Protein AF-0000000087414832 (afdb_homodimer)

pLDDT: mean 88.96, std 10.8, range [33.16, 97.56]

Structure (mmCIF, N/CA/C/O backbone):
data_AF-0000000087414832-model_v1
#
loop_
_entity.id
_entity.type
_entity.pdbx_description
1 polymer 'CBS domain-containing protein'
#
loop_
_atom_site.group_PDB
_atom_site.id
_atom_site.type_symbol
_atom_site.label_atom_id
_atom_site.label_alt_id
_atom_site.label_comp_id
_atom_site.label_asym_id
_atom_site.label_entity_id
_atom_site.label_seq_id
_atom_site.pdbx_PDB_ins_code
_atom_site.Cartn_x
_atom_site.Cartn_y
_atom_site.Cartn_z
_atom_site.occupancy
_atom_site.B_iso_or_equiv
_atom_site.auth_seq_id
_atom_site.auth_comp_id
_atom_site.auth_asym_id
_atom_site.auth_atom_id
_atom_site.pdbx_PDB_model_num
ATOM 1 N N . MET A 1 1 ? 5.621 37.219 2.92 1 33.16 1 MET A N 1
ATOM 2 C CA . MET A 1 1 ? 5.594 35.969 2.16 1 33.16 1 MET A CA 1
ATOM 3 C C . MET A 1 1 ? 5.766 34.75 3.082 1 33.16 1 MET A C 1
ATOM 5 O O . MET A 1 1 ? 6.879 34.469 3.508 1 33.16 1 MET A O 1
ATOM 9 N N . GLY A 1 2 ? 5.172 34.688 4.176 1 39.59 2 GLY A N 1
ATOM 10 C CA . GLY A 1 2 ? 5.363 33.906 5.395 1 39.59 2 GLY A CA 1
ATOM 11 C C . GLY A 1 2 ? 5.621 32.438 5.137 1 39.59 2 GLY A C 1
ATOM 12 O O . GLY A 1 2 ? 4.922 31.812 4.336 1 39.59 2 GLY A O 1
ATOM 13 N N . ASP A 1 3 ? 6.848 31.844 4.957 1 44.94 3 ASP A N 1
ATOM 14 C CA . ASP A 1 3 ? 7.406 30.5 4.84 1 44.94 3 ASP A CA 1
ATOM 15 C C . ASP A 1 3 ? 6.516 29.484 5.539 1 44.94 3 ASP A C 1
ATOM 17 O O . ASP A 1 3 ? 6.633 29.266 6.75 1 44.94 3 ASP A O 1
ATOM 21 N N . ALA A 1 4 ? 5.324 29.562 5.52 1 51.5 4 ALA A N 1
ATOM 22 C CA . ALA A 1 4 ? 4.246 28.734 6.055 1 51.5 4 ALA A CA 1
ATOM 23 C C . ALA A 1 4 ? 4.617 27.266 6.008 1 51.5 4 ALA A C 1
ATOM 25 O O . ALA A 1 4 ? 5.148 26.781 5 1 51.5 4 ALA A O 1
ATOM 26 N N . LEU A 1 5 ? 5.148 26.656 7.203 1 68.81 5 LEU A N 1
ATOM 27 C CA . LEU A 1 5 ? 5.902 25.469 7.578 1 68.81 5 LEU A CA 1
ATOM 28 C C . LEU A 1 5 ? 5.34 24.219 6.891 1 68.81 5 LEU A C 1
ATOM 30 O O . LEU A 1 5 ? 4.395 23.609 7.391 1 68.81 5 LEU A O 1
ATOM 34 N N . VAL A 1 6 ? 5.539 24.266 5.582 1 85.31 6 VAL A N 1
ATOM 35 C CA . VAL A 1 6 ? 5.16 23.094 4.801 1 85.31 6 VAL A CA 1
ATOM 36 C C . VAL A 1 6 ? 5.848 21.844 5.363 1 85.31 6 VAL A C 1
ATOM 38 O O . VAL A 1 6 ? 7.066 21.844 5.562 1 85.31 6 VAL A O 1
ATOM 41 N N . MET A 1 7 ? 5 20.984 5.723 1 92.69 7 MET A N 1
ATOM 42 C CA . MET A 1 7 ? 5.559 19.719 6.191 1 92.69 7 MET A CA 1
ATOM 43 C C . MET A 1 7 ? 6.359 19.031 5.086 1 92.69 7 MET A C 1
ATOM 45 O O . MET A 1 7 ? 5.891 18.922 3.953 1 92.69 7 MET A O 1
ATOM 49 N N . ARG A 1 8 ? 7.547 18.703 5.473 1 96.38 8 ARG A N 1
ATOM 50 C CA . ARG A 1 8 ? 8.445 18.109 4.48 1 96.38 8 ARG A CA 1
ATOM 51 C C . ARG A 1 8 ? 8.703 16.641 4.781 1 96.38 8 ARG A C 1
ATOM 53 O O . ARG A 1 8 ? 8.406 16.156 5.875 1 96.38 8 ARG A O 1
ATOM 60 N N . VAL A 1 9 ? 9.234 15.891 3.756 1 97.5 9 VAL A N 1
ATOM 61 C CA . VAL A 1 9 ? 9.516 14.461 3.848 1 97.5 9 VAL A CA 1
ATOM 62 C C . VAL A 1 9 ? 10.414 14.188 5.047 1 97.5 9 VAL A C 1
ATOM 64 O O . VAL A 1 9 ? 10.164 13.273 5.828 1 97.5 9 VAL A O 1
ATOM 67 N N . LYS A 1 10 ? 11.391 15.008 5.281 1 96.19 10 LYS A N 1
ATOM 68 C CA . LYS A 1 10 ? 12.352 14.82 6.363 1 96.19 10 LYS A CA 1
ATOM 69 C C . LYS A 1 10 ? 11.656 14.883 7.723 1 96.19 10 LYS A C 1
ATOM 71 O O . LYS A 1 10 ? 12.18 14.359 8.711 1 96.19 10 LYS A O 1
ATOM 76 N N . ASP A 1 11 ? 10.516 15.508 7.781 1 95.19 11 ASP A N 1
ATOM 77 C CA . ASP A 1 11 ? 9.781 15.656 9.039 1 95.19 11 ASP A CA 1
ATOM 78 C C . ASP A 1 11 ? 9.125 14.336 9.445 1 95.19 11 ASP A C 1
ATOM 80 O O . ASP A 1 11 ? 8.812 14.133 10.625 1 95.19 11 ASP A O 1
ATOM 84 N N . LEU A 1 12 ? 8.883 13.422 8.492 1 95.62 12 LEU A N 1
ATOM 85 C CA . LEU A 1 12 ? 8.102 12.219 8.773 1 95.62 12 LEU A CA 1
ATOM 86 C C . LEU A 1 12 ? 8.906 10.961 8.469 1 95.62 12 LEU A C 1
ATOM 88 O O . LEU A 1 12 ? 8.586 9.883 8.977 1 95.62 12 LEU A O 1
ATOM 92 N N . MET A 1 13 ? 9.883 11.094 7.691 1 95.12 13 MET A N 1
ATOM 93 C CA . MET A 1 13 ? 10.609 9.922 7.215 1 95.12 13 MET A CA 1
ATOM 94 C C . MET A 1 13 ? 11.32 9.219 8.367 1 95.12 13 MET A C 1
ATOM 96 O O . MET A 1 13 ? 11.547 9.82 9.422 1 95.12 13 MET A O 1
ATOM 100 N N . THR A 1 14 ? 11.633 7.98 8.117 1 92.44 14 THR A N 1
ATOM 101 C CA . THR A 1 14 ? 12.492 7.227 9.023 1 92.44 14 THR A CA 1
ATOM 102 C C . THR A 1 14 ? 13.945 7.273 8.555 1 92.44 14 THR A C 1
ATOM 104 O O . THR A 1 14 ? 14.258 6.855 7.438 1 92.44 14 THR A O 1
ATOM 107 N N . PRO A 1 15 ? 14.82 7.793 9.328 1 90.5 15 PRO A N 1
ATOM 108 C CA . PRO A 1 15 ? 16.219 7.922 8.922 1 90.5 15 PRO A CA 1
ATOM 109 C C . PRO A 1 15 ? 16.984 6.602 9 1 90.5 15 PRO A C 1
ATOM 111 O O . PRO A 1 15 ? 17.938 6.387 8.242 1 90.5 15 PRO A O 1
ATOM 114 N N . ASP A 1 16 ? 16.75 5.688 9.82 1 85.25 16 ASP A N 1
ATOM 115 C CA . ASP A 1 16 ? 17.469 4.438 10.008 1 85.25 16 ASP A CA 1
ATOM 116 C C . ASP A 1 16 ? 16.891 3.324 9.148 1 85.25 16 ASP A C 1
ATOM 118 O O . ASP A 1 16 ? 16.266 2.387 9.664 1 85.25 16 ASP A O 1
ATOM 122 N N . VAL A 1 17 ? 17.328 3.467 7.852 1 88.94 17 VAL A N 1
ATOM 123 C CA . VAL A 1 17 ? 16.781 2.504 6.898 1 88.94 17 VAL A CA 1
ATOM 124 C C . VAL A 1 17 ? 17.562 1.194 6.98 1 88.94 17 VAL A C 1
ATOM 126 O O . VAL A 1 17 ? 18.797 1.201 7.059 1 88.94 17 VAL A O 1
ATOM 129 N N . ILE A 1 18 ? 16.938 0.153 7.043 1 91.62 18 ILE A N 1
ATOM 130 C CA . ILE A 1 18 ? 17.578 -1.157 6.969 1 91.62 18 ILE A CA 1
ATOM 131 C C . ILE A 1 18 ? 17.891 -1.501 5.516 1 91.62 18 ILE A C 1
ATOM 133 O O . ILE A 1 18 ? 16.984 -1.525 4.672 1 91.62 18 ILE A O 1
ATOM 137 N N . THR A 1 19 ? 19.109 -1.726 5.297 1 94.94 19 THR A N 1
ATOM 138 C CA . THR A 1 19 ? 19.531 -1.947 3.92 1 94.94 19 THR A CA 1
ATOM 139 C C . THR A 1 19 ? 20.281 -3.271 3.793 1 94.94 19 THR A C 1
ATOM 141 O O . THR A 1 19 ? 20.688 -3.859 4.797 1 94.94 19 THR A O 1
ATOM 144 N N . ILE A 1 20 ? 20.359 -3.709 2.613 1 96.31 20 ILE A N 1
ATOM 145 C CA . ILE A 1 20 ? 21.156 -4.875 2.266 1 96.31 20 ILE A CA 1
ATOM 146 C C . ILE A 1 20 ? 21.969 -4.582 1.007 1 96.31 20 ILE A C 1
ATOM 148 O O . ILE A 1 20 ? 21.844 -3.514 0.406 1 96.31 20 ILE A O 1
ATOM 152 N N . THR A 1 21 ? 22.844 -5.492 0.647 1 96.69 21 THR A N 1
ATOM 153 C CA . THR A 1 21 ? 23.656 -5.344 -0.562 1 96.69 21 THR A CA 1
ATOM 154 C C . THR A 1 21 ? 23.078 -6.191 -1.696 1 96.69 21 THR A C 1
ATOM 156 O O . THR A 1 21 ? 22.297 -7.113 -1.456 1 96.69 21 THR A O 1
ATOM 159 N N . PRO A 1 22 ? 23.469 -5.852 -2.926 1 95.75 22 PRO A N 1
ATOM 160 C CA . PRO A 1 22 ? 23 -6.645 -4.062 1 95.75 22 PRO A CA 1
ATOM 161 C C . PRO A 1 22 ? 23.359 -8.125 -3.941 1 95.75 22 PRO A C 1
ATOM 163 O O . PRO A 1 22 ? 22.641 -8.984 -4.445 1 95.75 22 PRO A O 1
ATOM 166 N N . ALA A 1 23 ? 24.375 -8.422 -3.199 1 96.75 23 ALA A N 1
ATOM 167 C CA . ALA A 1 23 ? 24.891 -9.789 -3.104 1 96.75 23 ALA A CA 1
ATOM 168 C C . ALA A 1 23 ? 24.188 -10.562 -1.996 1 96.75 23 ALA A C 1
ATOM 170 O O . ALA A 1 23 ? 24.328 -11.781 -1.893 1 96.75 23 ALA A O 1
ATOM 171 N N . THR A 1 24 ? 23.375 -9.867 -1.209 1 96.69 24 THR A N 1
ATOM 172 C CA . THR A 1 24 ? 22.672 -10.531 -0.119 1 96.69 24 THR A CA 1
ATOM 173 C C . THR A 1 24 ? 21.766 -11.633 -0.655 1 96.69 24 THR A C 1
ATOM 175 O O . THR A 1 24 ? 20.969 -11.398 -1.578 1 96.69 24 THR A O 1
ATOM 178 N N . PRO A 1 25 ? 21.922 -12.844 -0.122 1 96.88 25 PRO A N 1
ATOM 179 C CA . PRO A 1 25 ? 21.031 -13.914 -0.566 1 96.88 25 PRO A CA 1
ATOM 180 C C . PRO A 1 25 ? 19.578 -13.68 -0.166 1 96.88 25 PRO A C 1
ATOM 182 O O . PRO A 1 25 ? 19.312 -13.086 0.881 1 96.88 25 PRO A O 1
ATOM 185 N N . ILE A 1 26 ? 18.641 -14.258 -0.925 1 94.62 26 ILE A N 1
ATOM 186 C CA . ILE A 1 26 ? 17.203 -14.117 -0.706 1 94.62 26 ILE A CA 1
ATOM 187 C C . ILE A 1 26 ? 16.844 -14.609 0.694 1 94.62 26 ILE A C 1
ATOM 189 O O . ILE A 1 26 ? 16.078 -13.961 1.407 1 94.62 26 ILE A O 1
ATOM 193 N N . GLN A 1 27 ? 17.5 -15.695 1.105 1 94.69 27 GLN A N 1
ATOM 194 C CA . GLN A 1 27 ? 17.203 -16.266 2.412 1 94.69 27 GLN A CA 1
ATOM 195 C C . GLN A 1 27 ? 17.578 -15.305 3.537 1 94.69 27 GLN A C 1
ATOM 197 O O . GLN A 1 27 ? 16.859 -15.219 4.543 1 94.69 27 GLN A O 1
ATOM 202 N N . GLU A 1 28 ? 18.594 -14.641 3.355 1 96.56 28 GLU A N 1
ATOM 203 C CA . GLU A 1 28 ? 19.031 -13.672 4.355 1 96.56 28 GLU A CA 1
ATOM 204 C C . GLU A 1 28 ? 18.094 -12.469 4.391 1 96.56 28 GLU A C 1
ATOM 206 O O . GLU A 1 28 ? 17.766 -11.961 5.465 1 96.56 28 GLU A O 1
ATOM 211 N N . ALA A 1 29 ? 17.734 -12.008 3.232 1 95.94 29 ALA A N 1
ATOM 212 C CA . ALA A 1 29 ? 16.766 -10.922 3.152 1 95.94 29 ALA A CA 1
ATOM 213 C C . ALA A 1 29 ? 15.477 -11.281 3.885 1 95.94 29 ALA A C 1
ATOM 215 O O . ALA A 1 29 ? 14.938 -10.469 4.641 1 95.94 29 ALA A O 1
ATOM 216 N N . GLU A 1 30 ? 15.039 -12.5 3.676 1 93.69 30 GLU A N 1
ATOM 217 C CA . GLU A 1 30 ? 13.836 -12.977 4.344 1 93.69 30 GLU A CA 1
ATOM 218 C C . GLU A 1 30 ? 14 -12.969 5.863 1 93.69 30 GLU A C 1
ATOM 220 O O . GLU A 1 30 ? 13.094 -12.57 6.594 1 93.69 30 GLU A O 1
ATOM 225 N N . ARG A 1 31 ? 15.156 -13.43 6.266 1 95.56 31 ARG A N 1
ATOM 226 C CA . ARG A 1 31 ? 15.453 -13.477 7.691 1 95.56 31 ARG A CA 1
ATOM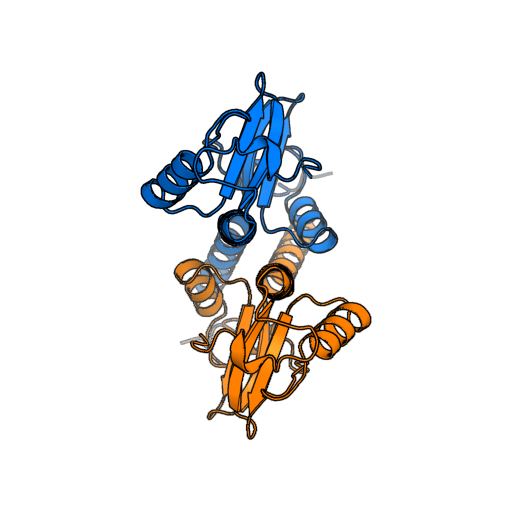 227 C C . ARG A 1 31 ? 15.438 -12.07 8.297 1 95.56 31 ARG A C 1
ATOM 229 O O . ARG A 1 31 ? 14.852 -11.859 9.359 1 95.56 31 ARG A O 1
ATOM 236 N N . ILE A 1 32 ? 16.016 -11.156 7.629 1 96 32 ILE A N 1
ATOM 237 C CA . ILE A 1 32 ? 16.078 -9.781 8.109 1 96 32 ILE A CA 1
ATOM 238 C C . ILE A 1 32 ? 14.656 -9.219 8.227 1 96 32 ILE A C 1
ATOM 240 O O . 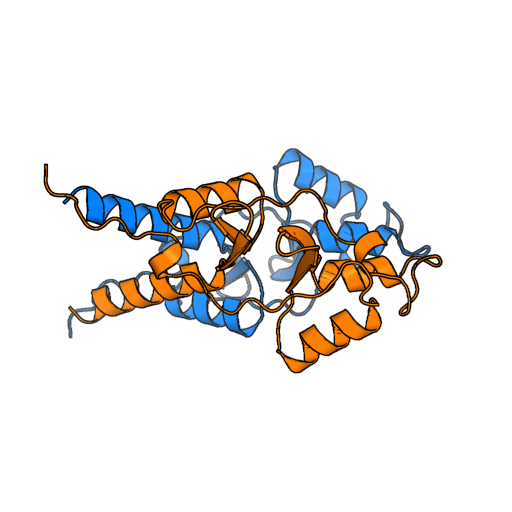ILE A 1 32 ? 14.312 -8.594 9.234 1 96 32 ILE A O 1
ATOM 244 N N . MET A 1 33 ? 13.828 -9.461 7.176 1 93.19 33 MET A N 1
ATOM 245 C CA . MET A 1 33 ? 12.453 -8.984 7.188 1 93.19 33 MET A CA 1
ATOM 246 C C . MET A 1 33 ? 11.688 -9.562 8.367 1 93.19 33 MET A C 1
ATOM 248 O O . MET A 1 33 ? 10.945 -8.852 9.047 1 93.19 33 MET A O 1
ATOM 252 N N . LYS A 1 34 ? 11.898 -10.805 8.586 1 92.5 34 LYS A N 1
ATOM 253 C CA . LYS A 1 34 ? 11.234 -11.477 9.695 1 92.5 34 LYS A CA 1
ATOM 254 C C . LYS A 1 34 ? 11.703 -10.914 11.039 1 92.5 34 LYS A C 1
ATOM 256 O O . LYS A 1 34 ? 10.883 -10.555 11.891 1 92.5 34 LYS A O 1
ATOM 261 N N . ASP A 1 35 ? 12.984 -10.797 11.219 1 94.69 35 ASP A N 1
ATOM 262 C CA . ASP A 1 35 ? 13.594 -10.359 12.477 1 94.69 35 ASP A CA 1
ATOM 263 C C . ASP A 1 35 ? 13.195 -8.93 12.805 1 94.69 35 ASP A C 1
ATOM 265 O O . ASP A 1 35 ? 12.984 -8.594 13.977 1 94.69 35 ASP A O 1
ATOM 269 N N . ARG A 1 36 ? 13.047 -8.117 11.773 1 91.44 36 ARG A N 1
ATOM 270 C CA . ARG A 1 36 ? 12.781 -6.695 11.984 1 91.44 36 ARG A CA 1
ATOM 271 C C . ARG A 1 36 ? 11.289 -6.395 11.812 1 91.44 36 ARG A C 1
ATOM 273 O O . ARG A 1 36 ? 10.859 -5.25 11.992 1 91.44 36 ARG A O 1
ATOM 280 N N . ASN A 1 37 ? 10.594 -7.383 11.469 1 88.31 37 ASN A N 1
ATOM 281 C CA . ASN A 1 37 ? 9.156 -7.27 11.258 1 88.31 37 ASN A CA 1
ATOM 282 C C . ASN A 1 37 ? 8.828 -6.219 10.203 1 88.31 37 ASN A C 1
ATOM 284 O O . ASN A 1 37 ? 7.992 -5.344 10.43 1 88.31 37 ASN A O 1
ATOM 288 N N . ILE A 1 38 ? 9.578 -6.266 9.102 1 87.06 38 ILE A N 1
ATOM 289 C CA . ILE A 1 38 ? 9.32 -5.402 7.953 1 87.06 38 ILE A CA 1
ATOM 290 C C . ILE A 1 38 ? 9.156 -6.25 6.691 1 87.06 38 ILE A C 1
ATOM 292 O O . ILE A 1 38 ? 9.492 -7.438 6.691 1 87.06 38 ILE A O 1
ATOM 296 N N . ARG A 1 39 ? 8.602 -5.582 5.629 1 86.12 39 ARG A N 1
ATOM 297 C CA . ARG A 1 39 ? 8.312 -6.332 4.41 1 86.12 39 ARG A CA 1
ATOM 298 C C . ARG A 1 39 ? 9.047 -5.734 3.213 1 86.12 39 ARG A C 1
ATOM 300 O O . ARG A 1 39 ? 8.789 -6.113 2.068 1 86.12 39 ARG A O 1
ATOM 307 N N . ARG A 1 40 ? 9.938 -4.82 3.574 1 88.44 40 ARG A N 1
ATOM 308 C CA . ARG A 1 40 ? 10.688 -4.203 2.482 1 88.44 40 ARG A CA 1
ATOM 309 C C . ARG A 1 40 ? 12.125 -3.902 2.9 1 88.44 40 ARG A C 1
ATOM 311 O O . ARG A 1 40 ? 12.383 -3.561 4.055 1 88.44 40 ARG A O 1
ATOM 318 N N . LEU A 1 41 ? 13.062 -4.113 1.961 1 93.25 41 LEU A N 1
ATOM 319 C CA . LEU A 1 41 ? 14.469 -3.785 2.158 1 93.25 41 LEU A CA 1
ATOM 320 C C . LEU A 1 41 ? 15.008 -2.979 0.982 1 93.25 41 LEU A C 1
ATOM 322 O O . LEU A 1 41 ? 14.703 -3.275 -0.174 1 93.25 41 LEU A O 1
ATOM 326 N N . ILE A 1 42 ? 15.758 -1.993 1.297 1 94.44 42 ILE A N 1
ATOM 327 C CA . ILE A 1 42 ? 16.438 -1.227 0.257 1 94.44 42 ILE A CA 1
ATOM 328 C C . ILE A 1 42 ? 17.812 -1.83 -0.017 1 94.44 42 ILE A C 1
ATOM 330 O O . ILE A 1 42 ? 18.531 -2.186 0.916 1 94.44 42 ILE A O 1
ATOM 334 N N . VAL A 1 43 ? 18.047 -1.993 -1.275 1 95.38 43 VAL A N 1
ATOM 335 C CA . VAL A 1 43 ? 19.359 -2.504 -1.676 1 95.38 43 VAL A CA 1
ATOM 336 C C . VAL A 1 43 ? 20.297 -1.341 -1.963 1 95.38 43 VAL A C 1
ATOM 338 O O . VAL A 1 43 ? 19.984 -0.466 -2.773 1 95.38 43 VAL A O 1
ATOM 341 N N . VAL A 1 44 ? 21.438 -1.338 -1.268 1 94.69 44 VAL A N 1
ATOM 342 C CA . VAL A 1 44 ? 22.391 -0.231 -1.373 1 94.69 44 VAL A CA 1
ATOM 343 C C . VAL A 1 44 ? 23.75 -0.755 -1.814 1 94.69 44 VAL A C 1
ATOM 345 O O . VAL A 1 44 ? 24.188 -1.814 -1.362 1 94.69 44 VAL A O 1
ATOM 348 N N . GLU A 1 45 ? 24.266 -0.081 -2.807 1 93.06 45 GLU A N 1
ATOM 349 C CA . GLU A 1 45 ? 25.625 -0.332 -3.275 1 93.06 45 GLU A CA 1
ATOM 350 C C . GLU A 1 45 ? 26.453 0.953 -3.297 1 93.06 45 GLU A C 1
ATOM 352 O O . GLU A 1 45 ? 26.078 1.924 -3.959 1 93.06 45 GLU A O 1
ATOM 357 N N . GLN A 1 46 ? 27.562 0.937 -2.584 1 88.88 46 GLN A N 1
ATOM 358 C CA . GLN A 1 46 ? 28.422 2.113 -2.514 1 88.88 46 GLN A CA 1
ATOM 359 C C . GLN A 1 46 ? 27.641 3.352 -2.102 1 88.88 46 GLN A C 1
ATOM 361 O O . GLN A 1 46 ? 27.719 4.391 -2.758 1 88.88 46 GLN A O 1
ATOM 366 N N . ASN A 1 47 ? 26.719 3.211 -1.121 1 82.69 47 ASN A N 1
ATOM 367 C CA . ASN A 1 47 ? 25.938 4.266 -0.485 1 82.69 47 ASN A CA 1
ATOM 368 C C . ASN A 1 47 ? 24.844 4.789 -1.412 1 82.69 47 ASN A C 1
ATOM 370 O O . ASN A 1 47 ? 24.281 5.852 -1.164 1 82.69 47 ASN A O 1
ATOM 374 N N . LYS A 1 48 ? 24.703 4.07 -2.473 1 89.94 48 LYS A N 1
ATOM 375 C CA . LYS A 1 48 ? 23.641 4.438 -3.404 1 89.94 48 LYS A CA 1
ATOM 376 C C . LYS A 1 48 ? 22.516 3.404 -3.396 1 89.94 48 LYS A C 1
ATOM 378 O O . LYS A 1 48 ? 22.781 2.199 -3.422 1 89.94 48 LYS A O 1
ATOM 383 N N . ALA A 1 49 ? 21.328 3.928 -3.279 1 91.19 49 ALA A N 1
ATOM 384 C CA . ALA A 1 49 ? 20.188 3.031 -3.41 1 91.19 49 ALA A CA 1
ATOM 385 C C . ALA A 1 49 ? 20.047 2.51 -4.84 1 91.19 49 ALA A C 1
ATOM 387 O O . ALA A 1 49 ? 19.875 3.291 -5.777 1 91.19 49 ALA A O 1
ATOM 388 N N . VAL A 1 50 ? 20.141 1.193 -4.969 1 91.75 50 VAL A N 1
ATOM 389 C CA . VAL A 1 50 ? 20.188 0.661 -6.328 1 91.75 50 VAL A CA 1
ATOM 390 C C . VAL A 1 50 ? 18.953 -0.21 -6.578 1 91.75 50 VAL A C 1
ATOM 392 O O . VAL A 1 50 ? 18.703 -0.627 -7.711 1 91.75 50 VAL A O 1
ATOM 395 N N . GLY A 1 51 ? 18.188 -0.533 -5.516 1 92.19 51 GLY A N 1
ATOM 396 C CA . GLY A 1 51 ? 17.016 -1.364 -5.695 1 92.19 51 GLY A CA 1
ATOM 397 C C . GLY A 1 51 ? 16.172 -1.508 -4.438 1 92.19 51 GLY A C 1
ATOM 398 O O . GLY A 1 51 ? 16.5 -0.926 -3.4 1 92.19 51 GLY A O 1
ATOM 399 N N . ILE A 1 52 ? 15.086 -2.156 -4.613 1 91.06 52 ILE A N 1
ATOM 400 C CA . ILE A 1 52 ? 14.188 -2.453 -3.498 1 91.06 52 ILE A CA 1
ATOM 401 C C . ILE A 1 52 ? 13.625 -3.863 -3.65 1 91.06 52 ILE A C 1
ATOM 403 O O . ILE A 1 52 ? 13.383 -4.324 -4.77 1 91.06 52 ILE A O 1
ATOM 407 N N . ILE A 1 53 ? 13.516 -4.566 -2.49 1 89.88 53 ILE A N 1
ATOM 408 C CA . ILE A 1 53 ? 12.898 -5.891 -2.504 1 89.88 53 ILE A CA 1
ATOM 409 C C . ILE A 1 53 ? 11.742 -5.926 -1.508 1 89.88 53 ILE A C 1
ATOM 411 O O . ILE A 1 53 ? 11.852 -5.391 -0.402 1 89.88 53 ILE A O 1
ATOM 415 N N . VAL A 1 54 ? 10.586 -6.504 -1.972 1 87.38 54 VAL A N 1
ATOM 416 C CA . VAL A 1 54 ? 9.398 -6.645 -1.131 1 87.38 54 VAL A CA 1
ATOM 417 C C . VAL A 1 54 ? 9.133 -8.125 -0.864 1 87.38 54 VAL A C 1
ATOM 419 O O . VAL A 1 54 ? 9.383 -8.977 -1.725 1 87.38 54 VAL A O 1
ATOM 422 N N . HIS A 1 55 ? 8.688 -8.352 0.35 1 84.44 55 HIS A N 1
ATOM 423 C CA . HIS A 1 55 ? 8.492 -9.719 0.814 1 84.44 55 HIS A CA 1
ATOM 424 C C . HIS A 1 55 ? 7.594 -10.5 -0.14 1 84.44 55 HIS A C 1
ATOM 426 O O . HIS A 1 55 ? 7.938 -11.617 -0.545 1 84.44 55 HIS A O 1
ATOM 432 N N . ARG A 1 56 ? 6.508 -9.898 -0.519 1 74.44 56 ARG A N 1
ATOM 433 C CA . ARG A 1 56 ? 5.57 -10.609 -1.381 1 74.44 56 ARG A CA 1
ATOM 434 C C . ARG A 1 56 ? 6.211 -10.953 -2.721 1 74.44 56 ARG A C 1
ATOM 436 O O . ARG A 1 56 ? 6.035 -12.062 -3.23 1 74.44 56 ARG A O 1
ATOM 443 N N . GLU A 1 57 ? 6.98 -10.016 -3.227 1 75.19 57 GLU A N 1
ATOM 444 C CA . GLU A 1 57 ? 7.652 -10.258 -4.5 1 75.19 57 GLU A CA 1
ATOM 445 C C . GLU A 1 57 ? 8.719 -11.336 -4.367 1 75.19 57 GLU A C 1
ATOM 447 O O . GLU A 1 57 ? 8.898 -12.156 -5.273 1 75.19 57 GLU A O 1
ATOM 452 N N . MET A 1 58 ? 9.367 -11.312 -3.326 1 81.69 58 MET A N 1
ATOM 453 C CA . MET A 1 58 ? 10.398 -12.312 -3.059 1 81.69 58 MET A CA 1
ATOM 454 C C . MET A 1 58 ? 9.789 -13.711 -2.975 1 81.69 58 MET A C 1
ATOM 456 O O . MET A 1 58 ? 10.312 -14.656 -3.561 1 81.69 58 MET A O 1
ATOM 460 N N . MET A 1 59 ? 8.703 -13.82 -2.291 1 79.12 59 MET A N 1
ATOM 461 C CA . MET A 1 59 ? 8.047 -15.109 -2.113 1 79.12 59 MET A CA 1
ATOM 462 C C . MET A 1 59 ? 7.547 -15.656 -3.449 1 79.12 59 MET A C 1
ATOM 464 O O . MET A 1 59 ? 7.637 -16.859 -3.707 1 79.12 59 MET A O 1
ATOM 468 N N . ILE A 1 60 ? 7.133 -14.812 -4.238 1 72.62 60 ILE A N 1
ATOM 469 C CA . ILE A 1 60 ? 6.645 -15.211 -5.555 1 72.62 60 ILE A CA 1
ATOM 470 C C . ILE A 1 60 ? 7.812 -15.672 -6.422 1 72.62 60 ILE A C 1
ATOM 472 O O . ILE A 1 60 ? 7.703 -16.656 -7.145 1 72.62 60 ILE A O 1
ATOM 476 N N . SER A 1 61 ? 8.852 -14.914 -6.395 1 75.75 61 SER A N 1
ATOM 477 C CA . SER A 1 61 ? 10.031 -15.242 -7.191 1 75.75 61 SER A CA 1
ATOM 478 C C . SER A 1 61 ? 10.562 -16.625 -6.848 1 75.75 61 SER A C 1
ATOM 480 O O . SER A 1 61 ? 11.117 -17.312 -7.703 1 75.75 61 SER A O 1
ATOM 482 N N . LEU A 1 62 ? 10.336 -17.062 -5.602 1 78.5 62 LEU A N 1
ATOM 483 C CA . LEU A 1 62 ? 10.852 -18.344 -5.141 1 78.5 62 LEU A CA 1
ATOM 484 C C . LEU A 1 62 ? 10.055 -19.5 -5.75 1 78.5 62 LEU A C 1
ATOM 486 O O . LEU A 1 62 ? 10.477 -20.656 -5.676 1 78.5 62 LEU A O 1
ATOM 490 N N . HIS A 1 63 ? 8.961 -19.141 -6.328 1 73.38 63 HIS A N 1
ATOM 491 C CA . HIS A 1 63 ? 8.195 -20.172 -7.023 1 73.38 63 HIS A CA 1
ATOM 492 C C . HIS A 1 63 ? 8.844 -20.547 -8.352 1 73.38 63 HIS A C 1
ATOM 494 O O . HIS A 1 63 ? 8.523 -21.594 -8.93 1 73.38 63 HIS A O 1
ATOM 500 N N . SER A 1 64 ? 9.695 -19.688 -8.875 1 73.75 64 SER A N 1
ATOM 501 C CA . SER A 1 64 ? 10.453 -20 -10.086 1 73.75 64 SER A CA 1
ATOM 502 C C . SER A 1 64 ? 11.531 -21.031 -9.812 1 73.75 64 SER A C 1
ATOM 504 O O . SER A 1 64 ? 12.234 -20.969 -8.797 1 73.75 64 SER A O 1
ATOM 506 N N . PRO A 1 65 ? 11.688 -21.969 -10.648 1 77.62 65 PRO A N 1
ATOM 507 C CA . PRO A 1 65 ? 12.695 -23.016 -10.445 1 77.62 65 PRO A CA 1
ATOM 508 C C . PRO A 1 65 ? 14.125 -22.469 -10.492 1 77.62 65 PRO A C 1
ATOM 510 O O . PRO A 1 65 ? 15.047 -23.094 -9.977 1 77.62 65 PRO A O 1
ATOM 513 N N . THR A 1 66 ? 14.281 -21.359 -11.062 1 81.44 66 THR A N 1
ATOM 514 C CA . THR A 1 66 ? 15.625 -20.828 -11.258 1 81.44 66 THR A CA 1
ATOM 515 C C . THR A 1 66 ? 16.031 -19.922 -10.086 1 81.44 66 THR A C 1
ATOM 517 O O . THR A 1 66 ? 17.203 -19.562 -9.945 1 81.44 66 THR A O 1
ATOM 520 N N . ILE A 1 67 ? 15.117 -19.609 -9.336 1 81.69 67 ILE A N 1
ATOM 521 C CA . ILE A 1 67 ? 15.391 -18.734 -8.203 1 81.69 67 ILE A CA 1
ATOM 522 C C . ILE A 1 67 ? 15.406 -19.547 -6.91 1 81.69 67 ILE A C 1
ATOM 524 O O . ILE A 1 67 ? 14.406 -20.156 -6.535 1 81.69 67 ILE A O 1
ATOM 528 N N . LEU A 1 68 ? 16.656 -19.547 -6.348 1 87.81 68 LEU A N 1
ATOM 529 C CA . LEU A 1 68 ? 16.844 -20.297 -5.109 1 87.81 68 LEU A CA 1
ATOM 530 C C . LEU A 1 68 ? 17.016 -19.359 -3.924 1 87.81 68 LEU A C 1
ATOM 532 O O . LEU A 1 68 ? 17.188 -18.156 -4.105 1 87.81 68 LEU A O 1
ATOM 536 N N . LYS A 1 69 ? 17.016 -19.953 -2.746 1 90.38 69 LYS A N 1
ATOM 537 C CA . LYS A 1 69 ? 17.156 -19.188 -1.51 1 90.38 69 LYS A CA 1
ATOM 538 C C . LYS A 1 69 ? 18.531 -18.547 -1.424 1 90.38 69 LYS A C 1
ATOM 540 O O . LYS A 1 69 ? 18.703 -17.5 -0.789 1 90.38 69 LYS A O 1
ATOM 545 N N . GLU A 1 70 ? 19.422 -19.125 -2.121 1 93.62 70 GLU A N 1
ATOM 546 C CA . GLU A 1 70 ? 20.797 -18.641 -2.102 1 93.62 70 GLU A CA 1
ATOM 547 C C . GLU A 1 70 ? 21.031 -17.594 -3.184 1 93.62 70 GLU A C 1
ATOM 549 O O . GLU A 1 70 ? 22.062 -16.938 -3.205 1 93.62 70 GLU A O 1
ATOM 554 N N . THR A 1 71 ? 20.047 -17.375 -4.047 1 93.94 71 THR A N 1
ATOM 555 C CA . THR A 1 71 ? 20.172 -16.422 -5.141 1 93.94 71 THR A CA 1
ATOM 556 C C . THR A 1 71 ? 20.312 -14.992 -4.605 1 93.94 71 THR A C 1
ATOM 558 O O . THR A 1 71 ? 19.609 -14.602 -3.67 1 93.94 71 THR A O 1
ATOM 561 N N . PRO A 1 72 ? 21.281 -14.281 -5.164 1 96 72 PRO A N 1
ATOM 562 C CA . PRO A 1 72 ? 21.406 -12.875 -4.762 1 96 72 PRO A CA 1
ATOM 563 C C . PRO A 1 72 ? 20.156 -12.055 -5.078 1 96 72 PRO A C 1
ATOM 565 O O . PRO A 1 72 ? 19.516 -12.266 -6.109 1 96 72 PRO A O 1
ATOM 568 N N . VAL A 1 73 ? 19.844 -11.047 -4.219 1 94.75 73 VAL A N 1
ATOM 569 C CA . VAL A 1 73 ? 18.641 -10.242 -4.363 1 94.75 73 VAL A CA 1
ATOM 570 C C . VAL A 1 73 ? 18.734 -9.383 -5.621 1 94.75 73 VAL A C 1
ATOM 572 O O . VAL A 1 73 ? 17.719 -8.969 -6.18 1 94.75 73 VAL A O 1
ATOM 575 N N . GLU A 1 74 ? 19.922 -9.117 -6.09 1 93.69 74 GLU A N 1
ATOM 576 C CA . GLU A 1 74 ? 20.141 -8.305 -7.285 1 93.69 74 GLU A CA 1
ATOM 577 C C . GLU A 1 74 ? 19.375 -8.883 -8.477 1 93.69 74 GLU A C 1
ATOM 579 O O . GLU A 1 74 ? 18.984 -8.141 -9.383 1 93.69 74 GLU A O 1
ATOM 584 N N . TRP A 1 75 ? 19.094 -10.133 -8.438 1 90.31 75 TRP A N 1
ATOM 585 C CA . TRP A 1 75 ? 18.469 -10.805 -9.57 1 90.31 75 TRP A CA 1
ATOM 586 C C . TRP A 1 75 ? 16.953 -10.562 -9.578 1 90.31 75 TRP A C 1
ATOM 588 O O . TRP A 1 75 ? 16.297 -10.742 -10.602 1 90.31 75 TRP A O 1
ATOM 598 N N . ILE A 1 76 ? 16.484 -10.172 -8.406 1 88.25 76 ILE A N 1
ATOM 599 C CA . ILE A 1 76 ? 15.023 -10.133 -8.344 1 88.25 76 ILE A CA 1
ATOM 600 C C . ILE A 1 76 ? 14.57 -8.75 -7.887 1 88.25 76 ILE A C 1
ATOM 602 O O . ILE A 1 76 ? 13.383 -8.43 -7.957 1 88.25 76 ILE A O 1
ATOM 606 N N . MET A 1 77 ? 15.508 -7.984 -7.418 1 88.44 77 MET A N 1
ATOM 607 C CA . MET A 1 77 ? 15.125 -6.676 -6.887 1 88.44 77 MET A CA 1
ATOM 608 C C . MET A 1 77 ? 14.641 -5.758 -8.008 1 88.44 77 MET A C 1
ATOM 610 O O . MET A 1 77 ? 15.008 -5.941 -9.164 1 88.44 77 MET A O 1
ATOM 614 N N . THR A 1 78 ? 13.789 -4.828 -7.648 1 86.12 78 THR A N 1
ATOM 615 C CA . THR A 1 78 ? 13.414 -3.77 -8.578 1 86.12 78 THR A CA 1
ATOM 616 C C . THR A 1 78 ? 14.516 -2.719 -8.68 1 86.12 78 THR A C 1
ATOM 618 O O . THR A 1 78 ? 14.992 -2.219 -7.656 1 86.12 78 THR A O 1
ATOM 621 N N . LYS A 1 79 ? 14.93 -2.412 -9.891 1 85.19 79 LYS A N 1
ATOM 622 C CA . LYS A 1 79 ? 16.062 -1.51 -10.078 1 85.19 79 LYS A CA 1
ATOM 623 C C . LYS A 1 79 ? 15.594 -0.098 -10.414 1 85.19 79 LYS A C 1
ATOM 625 O O . LYS A 1 79 ? 16.344 0.867 -10.266 1 85.19 79 LYS A O 1
ATOM 630 N N . ASN A 1 80 ? 14.508 0.122 -10.859 1 79.94 80 ASN A N 1
ATOM 631 C CA . ASN A 1 80 ? 13.984 1.453 -11.141 1 79.94 80 ASN A CA 1
ATOM 632 C C . ASN A 1 80 ? 13.32 2.07 -9.914 1 79.94 80 ASN A C 1
ATOM 634 O O . ASN A 1 80 ? 12.094 2.141 -9.836 1 79.94 80 ASN A O 1
ATOM 638 N N . LEU A 1 81 ? 14.297 2.605 -9.07 1 87.38 81 LEU A N 1
ATOM 639 C CA . LEU A 1 81 ? 13.812 3.145 -7.805 1 87.38 81 LEU A CA 1
ATOM 640 C C . LEU A 1 81 ? 13.266 4.555 -7.988 1 87.38 81 LEU A C 1
ATOM 642 O O . LEU A 1 81 ? 13.891 5.387 -8.648 1 87.38 81 LEU A O 1
ATOM 646 N N . ILE A 1 82 ? 12.148 4.754 -7.566 1 92.94 82 ILE A N 1
ATOM 647 C CA . ILE A 1 82 ? 11.594 6.094 -7.43 1 92.94 82 ILE A CA 1
ATOM 648 C C . ILE A 1 82 ? 11.953 6.668 -6.062 1 92.94 82 ILE A C 1
ATOM 650 O O . ILE A 1 82 ? 11.734 6.023 -5.035 1 92.94 82 ILE A O 1
ATOM 654 N N . THR A 1 83 ? 12.68 7.734 -6.082 1 95 83 THR A N 1
ATOM 655 C CA . THR A 1 83 ? 13.141 8.336 -4.84 1 95 83 THR A CA 1
ATOM 656 C C . THR A 1 83 ? 12.562 9.742 -4.668 1 95 83 THR A C 1
ATOM 658 O O . THR A 1 83 ? 11.883 10.25 -5.562 1 95 83 THR A O 1
ATOM 661 N N . ILE A 1 84 ? 12.789 10.305 -3.51 1 96.88 84 ILE A N 1
ATOM 662 C CA . ILE A 1 84 ? 12.328 11.664 -3.232 1 96.88 84 ILE A CA 1
ATOM 663 C C . ILE A 1 84 ? 13.359 12.398 -2.379 1 96.88 84 ILE A C 1
ATOM 665 O O . ILE A 1 84 ? 14.125 11.766 -1.646 1 96.88 84 ILE A O 1
ATOM 669 N N . ALA A 1 85 ? 13.406 13.672 -2.49 1 97.56 85 ALA A N 1
ATOM 670 C CA . ALA A 1 85 ? 14.312 14.484 -1.696 1 97.56 85 ALA A CA 1
ATOM 671 C C . ALA A 1 85 ? 13.75 14.742 -0.302 1 97.56 85 ALA A C 1
ATOM 673 O O . ALA A 1 85 ? 12.539 14.852 -0.128 1 97.56 85 ALA A O 1
ATOM 674 N N . PRO A 1 86 ? 14.656 14.852 0.716 1 97 86 PRO A N 1
ATOM 675 C CA . PRO A 1 86 ? 14.18 15.094 2.08 1 97 86 PRO A CA 1
ATOM 6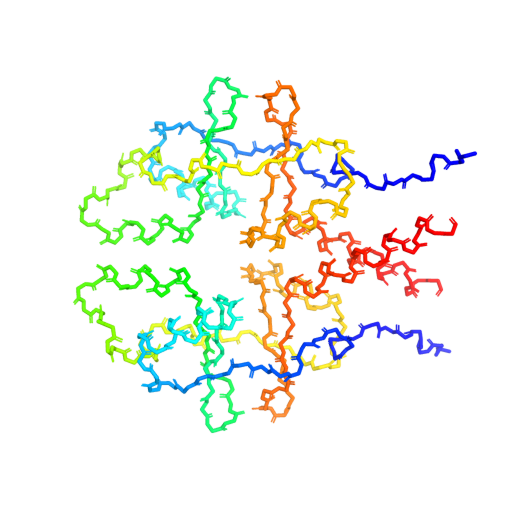76 C C . PRO A 1 86 ? 13.438 16.422 2.225 1 97 86 PRO A C 1
ATOM 678 O O . PRO A 1 86 ? 12.586 16.562 3.102 1 97 86 PRO A O 1
ATOM 681 N N . ASP A 1 8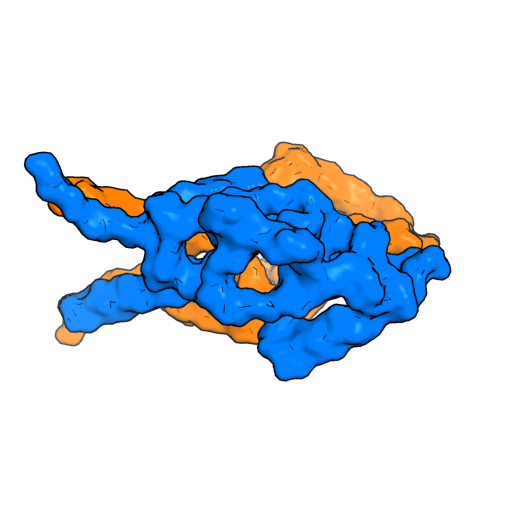7 ? 13.68 17.344 1.326 1 96.94 87 ASP A N 1
ATOM 682 C CA . ASP A 1 87 ? 13.078 18.656 1.452 1 96.94 87 ASP A CA 1
ATOM 683 C C . ASP A 1 87 ? 11.797 18.766 0.637 1 96.94 87 ASP A C 1
ATOM 685 O O . ASP A 1 87 ? 11.102 19.781 0.686 1 96.94 87 ASP A O 1
ATOM 689 N N . ALA A 1 88 ? 11.453 17.734 -0.08 1 97.06 88 ALA A N 1
ATOM 690 C CA . ALA A 1 88 ? 10.211 17.719 -0.848 1 97.06 88 ALA A CA 1
ATOM 691 C C . ALA A 1 88 ? 8.992 17.797 0.074 1 97.06 88 ALA A C 1
ATOM 693 O O . ALA A 1 88 ? 9.008 17.234 1.177 1 97.06 88 ALA A O 1
ATOM 694 N N . PRO A 1 89 ? 7.941 18.531 -0.356 1 96.62 89 PRO A N 1
ATOM 695 C CA . PRO A 1 89 ? 6.699 18.516 0.424 1 96.62 89 PRO A CA 1
ATOM 696 C C . PRO A 1 89 ? 6.074 17.141 0.524 1 96.62 89 PRO A C 1
ATOM 698 O O . PRO A 1 89 ? 6.164 16.344 -0.418 1 96.62 89 PRO A O 1
ATOM 701 N N . ILE A 1 90 ? 5.461 16.859 1.635 1 96.56 90 ILE A N 1
ATOM 702 C CA . ILE A 1 90 ? 4.789 15.586 1.868 1 96.56 90 ILE A CA 1
ATOM 703 C C . ILE A 1 90 ? 3.76 15.336 0.768 1 96.56 90 ILE A C 1
ATOM 705 O O . ILE A 1 90 ? 3.561 14.195 0.343 1 96.56 90 ILE A O 1
ATOM 709 N N . THR A 1 91 ? 3.123 16.422 0.276 1 96.19 91 THR A N 1
ATOM 710 C CA . THR A 1 91 ? 2.127 16.281 -0.783 1 96.19 91 THR A CA 1
ATOM 711 C C . THR A 1 91 ? 2.76 15.711 -2.049 1 96.19 91 THR A C 1
ATOM 713 O O . THR A 1 91 ? 2.115 14.961 -2.783 1 96.19 91 THR A O 1
ATOM 716 N N . GLU A 1 92 ? 3.971 16.031 -2.277 1 96.81 92 GLU A N 1
ATOM 717 C CA . GLU A 1 92 ? 4.684 15.453 -3.414 1 96.81 92 GLU A CA 1
ATOM 718 C C . GLU A 1 92 ? 4.926 13.953 -3.217 1 96.81 92 GLU A C 1
ATOM 720 O O . GLU A 1 92 ? 4.824 13.172 -4.164 1 96.81 92 GLU A O 1
ATOM 725 N N . ALA A 1 93 ? 5.297 13.609 -1.987 1 97.5 93 ALA A N 1
ATOM 726 C CA . ALA A 1 93 ? 5.469 12.195 -1.67 1 97.5 93 ALA A CA 1
ATOM 727 C C . ALA A 1 93 ? 4.18 11.414 -1.915 1 97.5 93 ALA A C 1
ATOM 729 O O . ALA A 1 93 ? 4.199 10.344 -2.533 1 97.5 93 ALA A O 1
ATOM 730 N N . ILE A 1 94 ? 3.092 11.984 -1.512 1 97.06 94 ILE A N 1
ATOM 731 C CA . ILE A 1 94 ? 1.785 11.359 -1.676 1 97.06 94 ILE A CA 1
ATOM 732 C C . ILE A 1 94 ? 1.474 11.195 -3.162 1 97.06 94 ILE A C 1
ATOM 734 O O . ILE A 1 94 ? 1.074 10.117 -3.604 1 97.06 94 ILE A O 1
ATOM 738 N N . GLN A 1 95 ? 1.733 12.242 -3.885 1 96.62 95 GLN A N 1
ATOM 739 C CA . GLN A 1 95 ? 1.472 12.211 -5.32 1 96.62 95 GLN A CA 1
ATOM 740 C C . GLN A 1 95 ? 2.34 11.164 -6.016 1 96.62 95 GLN A C 1
ATOM 742 O O . GLN A 1 95 ? 1.866 10.438 -6.895 1 96.62 95 GLN A O 1
ATOM 747 N N . THR A 1 96 ? 3.523 11.125 -5.664 1 96.31 96 THR A N 1
ATOM 748 C CA . THR A 1 96 ? 4.465 10.18 -6.258 1 96.31 96 THR A CA 1
ATOM 749 C C . THR A 1 96 ? 4.039 8.742 -5.973 1 96.31 96 THR A C 1
ATOM 751 O O . THR A 1 96 ? 4.023 7.902 -6.875 1 96.31 96 THR A O 1
ATOM 754 N N . MET A 1 97 ? 3.627 8.453 -4.727 1 94.06 97 MET A N 1
ATOM 755 C CA . MET A 1 97 ? 3.188 7.117 -4.34 1 94.06 97 MET A CA 1
ATOM 756 C C . MET A 1 97 ? 1.927 6.715 -5.094 1 94.06 97 MET A C 1
ATOM 758 O O . MET A 1 97 ? 1.809 5.578 -5.555 1 94.06 97 MET A O 1
ATOM 762 N N . ARG A 1 98 ? 1.11 7.656 -5.266 1 90.69 98 ARG A N 1
ATOM 763 C CA . ARG A 1 98 ? -0.133 7.395 -5.984 1 90.69 98 ARG A CA 1
ATOM 764 C C . ARG A 1 98 ? 0.134 7.137 -7.465 1 90.69 98 ARG A C 1
ATOM 766 O O . ARG A 1 98 ? -0.376 6.168 -8.031 1 90.69 98 ARG A O 1
ATOM 773 N N . LYS A 1 99 ? 0.897 7.977 -8.008 1 91.44 99 LYS A N 1
ATOM 774 C CA . LYS A 1 99 ? 1.209 7.902 -9.438 1 91.44 99 LYS A CA 1
ATOM 775 C C . LYS A 1 99 ? 1.868 6.57 -9.789 1 91.44 99 LYS A C 1
ATOM 777 O O . LYS A 1 99 ? 1.515 5.941 -10.789 1 91.44 99 LYS A O 1
ATOM 782 N N . HIS A 1 100 ? 2.721 6.141 -8.953 1 89.06 100 HIS A N 1
ATOM 783 C CA . HIS A 1 100 ? 3.516 4.961 -9.266 1 89.06 100 HIS A CA 1
ATOM 784 C C . HIS A 1 100 ? 2.969 3.723 -8.562 1 89.06 100 HIS A C 1
ATOM 786 O O . HIS A 1 100 ? 3.49 2.621 -8.742 1 89.06 100 HIS A O 1
ATOM 792 N N . LYS A 1 101 ? 1.948 3.859 -7.699 1 84.75 101 LYS A N 1
ATOM 793 C CA . LYS A 1 101 ? 1.298 2.768 -6.98 1 84.75 101 LYS A CA 1
ATOM 794 C C . LYS A 1 101 ? 2.291 2.029 -6.086 1 84.75 101 LYS A C 1
ATOM 796 O O . LYS A 1 101 ? 2.375 0.8 -6.125 1 84.75 101 LYS A O 1
ATOM 801 N N . ILE A 1 102 ? 3.064 2.801 -5.379 1 87.69 102 ILE A N 1
ATOM 802 C CA . ILE A 1 102 ? 4.039 2.24 -4.449 1 87.69 102 ILE A CA 1
ATOM 803 C C . ILE A 1 102 ? 3.748 2.73 -3.033 1 87.69 102 ILE A C 1
ATOM 805 O O . ILE A 1 102 ? 3.076 3.748 -2.85 1 87.69 102 ILE A O 1
ATOM 809 N N . ASN A 1 103 ? 4.262 2.025 -2.016 1 89.06 103 ASN A N 1
ATOM 810 C CA . ASN A 1 103 ? 3.916 2.32 -0.63 1 89.06 103 ASN A CA 1
ATOM 811 C C . ASN A 1 103 ? 5.109 2.879 0.141 1 89.06 103 ASN A C 1
ATOM 813 O O . ASN A 1 103 ? 5.016 3.123 1.345 1 89.06 103 ASN A O 1
ATOM 817 N N . SER A 1 104 ? 6.156 3.035 -0.55 1 90.94 104 SER A N 1
ATOM 818 C CA . SER A 1 104 ? 7.34 3.586 0.097 1 90.94 104 SER A CA 1
ATOM 819 C C . SER A 1 104 ? 8.227 4.324 -0.904 1 90.94 104 SER A C 1
ATOM 821 O O . SER A 1 104 ? 8.211 4.012 -2.096 1 90.94 104 SER A O 1
ATOM 823 N N . LEU A 1 105 ? 8.906 5.316 -0.416 1 93.94 105 LEU A N 1
ATOM 824 C CA . LEU A 1 105 ? 9.852 6.113 -1.184 1 93.94 105 LEU A CA 1
ATOM 825 C C . LEU A 1 105 ? 11.172 6.25 -0.437 1 93.94 105 LEU A C 1
ATOM 827 O O . LEU A 1 105 ? 11.234 6.883 0.621 1 93.94 105 LEU A O 1
ATOM 831 N N . PRO A 1 106 ? 12.25 5.652 -0.983 1 94.06 106 PRO A N 1
ATOM 832 C CA . PRO A 1 106 ? 13.555 6.016 -0.417 1 94.06 106 PRO A CA 1
ATOM 833 C C . PRO A 1 106 ? 13.836 7.512 -0.515 1 94.06 106 PRO A C 1
ATOM 835 O O . PRO A 1 106 ? 13.492 8.148 -1.515 1 94.06 106 PRO A O 1
ATOM 838 N N . VAL A 1 107 ? 14.352 8.031 0.531 1 96.31 107 VAL A N 1
ATOM 839 C CA . VAL A 1 107 ? 14.727 9.445 0.558 1 96.31 107 VAL A CA 1
ATOM 840 C C . VAL A 1 107 ? 16.219 9.594 0.269 1 96.31 107 VAL A C 1
ATOM 842 O O . VAL A 1 107 ? 17.047 9.039 0.988 1 96.31 107 VAL A O 1
ATOM 845 N N . VAL A 1 108 ? 16.484 10.312 -0.794 1 95.31 108 VAL A N 1
ATOM 846 C CA . VAL A 1 108 ? 17.859 10.414 -1.273 1 95.31 108 VAL A CA 1
ATOM 847 C C . VAL A 1 108 ? 18.266 11.883 -1.349 1 95.31 108 VAL A C 1
ATOM 849 O O . VAL A 1 108 ? 17.5 12.727 -1.805 1 95.31 108 VAL A O 1
ATOM 852 N N . GLU A 1 109 ? 19.375 12.125 -0.761 1 94.62 109 GLU A N 1
ATOM 853 C CA . GLU A 1 109 ? 20 13.438 -0.816 1 94.62 109 GLU A CA 1
ATOM 854 C C . GLU A 1 109 ? 21.438 13.344 -1.346 1 94.62 109 GLU A C 1
ATOM 856 O O . GLU A 1 109 ? 22.266 12.633 -0.783 1 94.62 109 GLU A O 1
ATOM 861 N N . ASN A 1 110 ? 21.719 14.047 -2.432 1 91.81 110 ASN A N 1
ATOM 862 C CA . ASN A 1 110 ? 23.047 14.016 -3.033 1 91.81 110 ASN A CA 1
ATOM 863 C C . ASN A 1 110 ? 23.5 12.586 -3.316 1 91.81 110 ASN A C 1
ATOM 865 O O . ASN A 1 110 ? 24.594 12.195 -2.926 1 91.81 110 ASN A O 1
ATOM 869 N N . GLU A 1 111 ? 22.578 11.758 -3.82 1 87.88 111 GLU A N 1
ATOM 870 C CA . GLU A 1 111 ? 22.828 10.391 -4.277 1 87.88 111 GLU A CA 1
ATOM 871 C C . GLU A 1 111 ? 23.031 9.438 -3.102 1 87.88 111 GLU A C 1
ATOM 873 O O . GLU A 1 111 ? 23.438 8.289 -3.289 1 87.88 111 GLU A O 1
ATOM 878 N N . GLN A 1 112 ? 22.734 9.93 -1.924 1 91.19 112 GLN A N 1
ATOM 879 C CA . GLN A 1 112 ? 22.875 9.102 -0.731 1 91.19 112 GLN A CA 1
ATOM 880 C C . GLN A 1 112 ? 21.5 8.812 -0.113 1 91.19 112 GLN A C 1
ATOM 882 O O . GLN A 1 112 ? 20.656 9.703 -0.039 1 91.19 112 GLN A O 1
ATOM 887 N N . LEU A 1 113 ? 21.375 7.582 0.261 1 93.56 113 LEU A N 1
ATOM 888 C CA . LEU A 1 113 ? 20.156 7.199 0.966 1 93.56 113 LEU A CA 1
ATOM 889 C C . LEU A 1 113 ? 20.141 7.785 2.375 1 93.56 113 LEU A C 1
ATOM 891 O O . LEU A 1 113 ? 21.016 7.488 3.186 1 93.56 113 LEU A O 1
ATOM 895 N N . VAL A 1 114 ? 19.141 8.656 2.678 1 94.44 114 VAL A N 1
ATOM 896 C CA . VAL A 1 114 ? 19.156 9.32 3.979 1 94.44 114 VAL A CA 1
ATOM 897 C C . VAL A 1 114 ? 17.922 8.891 4.777 1 94.44 114 VAL A C 1
ATOM 899 O O . VAL A 1 114 ? 17.781 9.234 5.957 1 94.44 114 VAL A O 1
ATOM 902 N N . GLY A 1 115 ? 16.984 8.18 4.191 1 94.19 115 GLY A N 1
ATOM 903 C CA . GLY A 1 115 ? 15.805 7.719 4.895 1 94.19 115 GLY A CA 1
ATOM 904 C C . GLY A 1 115 ? 14.812 7.012 3.99 1 94.19 115 GLY A C 1
ATOM 905 O O . GLY A 1 115 ? 15.141 6.645 2.861 1 94.19 115 GLY A O 1
ATOM 906 N N . ILE A 1 116 ? 13.688 6.77 4.582 1 94.12 116 ILE A N 1
ATOM 907 C CA . ILE A 1 116 ? 12.578 6.176 3.834 1 94.12 116 ILE A CA 1
ATOM 908 C C . ILE A 1 116 ? 11.25 6.711 4.363 1 94.12 116 ILE A C 1
ATOM 910 O O . ILE A 1 116 ? 11.086 6.902 5.57 1 94.12 116 ILE A O 1
ATOM 914 N N . ILE A 1 117 ? 10.398 7.074 3.434 1 95.88 117 ILE A N 1
ATOM 915 C CA . ILE A 1 117 ? 9.047 7.449 3.848 1 95.88 117 ILE A CA 1
ATOM 916 C C . ILE A 1 117 ? 8.039 6.453 3.287 1 95.88 117 ILE A C 1
ATOM 918 O O . ILE A 1 117 ? 8.102 6.098 2.107 1 95.88 117 ILE A O 1
ATOM 922 N N . THR A 1 118 ? 7.188 5.992 4.172 1 93.88 118 THR A N 1
ATOM 923 C CA . THR A 1 118 ? 6.23 4.961 3.787 1 93.88 118 THR A CA 1
ATOM 924 C C . THR A 1 118 ? 4.801 5.449 3.996 1 93.88 118 THR A C 1
ATOM 926 O O . THR A 1 118 ? 4.574 6.473 4.645 1 93.88 118 THR A O 1
ATOM 929 N N . VAL A 1 119 ? 3.949 4.695 3.393 1 94.25 119 VAL A N 1
ATOM 930 C CA . VAL A 1 119 ? 2.531 4.988 3.57 1 94.25 119 VAL A CA 1
ATOM 931 C C . VAL A 1 119 ? 2.18 4.953 5.055 1 94.25 119 VAL A C 1
ATOM 933 O O . VAL A 1 119 ? 1.351 5.738 5.523 1 94.25 119 VAL A O 1
ATOM 936 N N . VAL A 1 120 ? 2.836 4.098 5.781 1 92.25 120 VAL A N 1
ATOM 937 C CA . VAL A 1 120 ? 2.584 3.973 7.215 1 92.25 120 VAL A CA 1
ATOM 938 C C . VAL A 1 120 ? 2.918 5.289 7.914 1 92.25 120 VAL A C 1
ATOM 940 O O . VAL A 1 120 ? 2.168 5.746 8.781 1 92.25 120 VAL A O 1
ATOM 943 N N . ASP A 1 121 ? 3.951 5.887 7.602 1 93.81 121 ASP A N 1
ATOM 944 C CA . ASP A 1 121 ? 4.332 7.188 8.148 1 93.81 121 ASP A CA 1
ATOM 945 C C . ASP A 1 121 ? 3.24 8.227 7.898 1 93.81 121 ASP A C 1
ATOM 947 O O . ASP A 1 121 ? 2.908 9.008 8.789 1 93.81 121 ASP A O 1
ATOM 951 N N . LEU A 1 122 ? 2.801 8.203 6.676 1 96.25 122 LEU A N 1
ATOM 952 C CA . LEU A 1 122 ? 1.798 9.18 6.27 1 96.25 122 LEU A CA 1
ATOM 953 C C . LEU A 1 122 ? 0.475 8.938 6.988 1 96.25 122 LEU A C 1
ATOM 955 O O . LEU A 1 122 ? -0.189 9.883 7.414 1 96.25 122 LEU A O 1
ATOM 959 N N . LEU A 1 123 ? 0.131 7.664 7.102 1 95.88 123 LEU A N 1
ATOM 960 C CA . LEU A 1 123 ? -1.096 7.32 7.809 1 95.88 123 LEU A CA 1
ATOM 961 C C . LEU A 1 123 ? -0.995 7.695 9.281 1 95.88 123 LEU A C 1
ATOM 963 O O . LEU A 1 123 ? -1.989 8.094 9.898 1 95.88 123 LEU A O 1
ATOM 967 N N . HIS A 1 124 ? 0.175 7.547 9.867 1 94.06 124 HIS A N 1
ATOM 968 C CA . HIS A 1 124 ? 0.401 7.98 11.242 1 94.06 124 HIS A CA 1
ATOM 969 C C . HIS A 1 124 ? 0.144 9.477 11.398 1 94.06 124 HIS A C 1
ATOM 971 O O . HIS A 1 124 ? -0.484 9.906 12.367 1 94.06 124 HIS A O 1
ATOM 977 N N . GLU A 1 125 ? 0.688 10.172 10.508 1 94.5 125 GLU A N 1
ATOM 978 C CA . GLU A 1 125 ? 0.481 11.617 10.539 1 94.5 125 GLU A CA 1
ATOM 979 C C . GLU A 1 125 ? -1.001 11.969 10.43 1 94.5 125 GLU A C 1
ATOM 981 O O . GLU A 1 125 ? -1.487 12.852 11.133 1 94.5 125 GLU A O 1
ATOM 986 N N . LEU A 1 126 ? -1.679 11.328 9.484 1 94.31 126 LEU A N 1
ATOM 987 C CA . LEU A 1 126 ? -3.111 11.562 9.344 1 94.31 126 LEU A CA 1
ATOM 988 C C . LEU A 1 126 ? -3.846 11.25 10.641 1 94.31 126 LEU A C 1
ATOM 990 O O . LEU A 1 126 ? -4.688 12.031 11.094 1 94.31 126 LEU A O 1
ATOM 994 N N . ALA A 1 127 ? -3.572 10.094 11.234 1 94.06 127 ALA A N 1
ATOM 995 C CA . ALA A 1 127 ? -4.195 9.703 12.492 1 94.06 127 ALA A CA 1
ATOM 996 C C . ALA A 1 127 ? -3.953 10.758 13.578 1 94.06 127 ALA A C 1
ATOM 998 O O . ALA A 1 127 ? -4.863 11.094 14.336 1 94.06 127 ALA A O 1
ATOM 999 N N . ARG A 1 128 ? -2.742 11.188 13.656 1 92.56 128 ARG A N 1
ATOM 1000 C CA . ARG A 1 128 ? -2.379 12.211 14.633 1 92.56 128 ARG A CA 1
ATOM 1001 C C . ARG A 1 128 ? -3.217 13.469 14.438 1 92.56 128 ARG A C 1
ATOM 1003 O O . ARG A 1 128 ? -3.725 14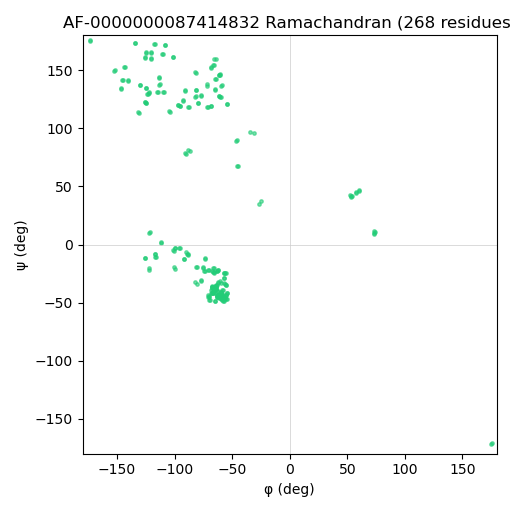.039 15.398 1 92.56 128 ARG A O 1
ATOM 1010 N N . ARG A 1 129 ? -3.396 13.938 13.25 1 89.69 129 ARG A N 1
ATOM 1011 C CA . ARG A 1 129 ? -4.152 15.148 12.93 1 89.69 129 ARG A CA 1
ATOM 1012 C C . ARG A 1 129 ? -5.629 14.969 13.273 1 89.69 129 ARG A C 1
ATOM 1014 O O . ARG A 1 129 ? -6.273 15.906 13.75 1 89.69 129 ARG A O 1
ATOM 1021 N N . LEU A 1 130 ? -6.113 13.812 12.984 1 91.31 130 LEU A N 1
ATOM 1022 C CA . LEU A 1 130 ? -7.516 13.539 13.281 1 91.31 130 LEU A CA 1
ATOM 1023 C C . LEU A 1 130 ? -7.758 13.508 14.789 1 91.31 130 LEU A C 1
ATOM 1025 O O . LEU A 1 130 ? -8.828 13.898 15.258 1 91.31 130 LEU A O 1
ATOM 1029 N N . GLU A 1 131 ? -6.758 12.984 15.492 1 87.56 131 GLU A N 1
ATOM 1030 C CA . GLU A 1 131 ? -6.859 12.953 16.953 1 87.56 131 GLU A CA 1
ATOM 1031 C C . GLU A 1 131 ? -6.816 14.359 17.531 1 87.56 131 GLU A C 1
ATOM 1033 O O . GLU A 1 131 ? -7.516 14.656 18.516 1 87.56 131 GLU A O 1
ATOM 1038 N N . ILE A 1 132 ? -6.051 15.211 16.969 1 83.12 132 ILE A N 1
ATOM 1039 C CA . ILE A 1 132 ? -5.953 16.594 17.406 1 83.12 132 ILE A CA 1
ATOM 1040 C C . ILE A 1 132 ? -7.277 17.312 17.156 1 83.12 132 ILE A C 1
ATOM 1042 O O . ILE A 1 132 ? -7.738 18.094 18 1 83.12 132 ILE A O 1
ATOM 1046 N N . ASP A 1 133 ? -7.867 17.031 15.984 1 80.88 133 ASP A N 1
ATOM 1047 C CA . ASP A 1 133 ? -9.156 17.625 15.648 1 80.88 133 ASP A CA 1
ATOM 1048 C C . ASP A 1 133 ? -10.227 17.234 16.656 1 80.88 133 ASP A C 1
ATOM 1050 O O . ASP A 1 133 ? -11.141 18.016 16.938 1 80.88 133 ASP A O 1
ATOM 1054 N N . GLN A 1 134 ? -10.086 16.062 17.188 1 75.88 134 GLN A N 1
ATOM 1055 C CA . GLN A 1 134 ? -11.086 15.594 18.141 1 75.88 134 GLN A CA 1
ATOM 1056 C C . GLN A 1 134 ? -10.82 16.156 19.531 1 75.88 134 GLN A C 1
ATOM 1058 O O . GLN A 1 134 ? -11.727 16.25 20.359 1 75.88 134 GLN A O 1
ATOM 1063 N N . ALA A 1 135 ? -9.586 16.359 19.859 1 71.75 135 ALA A N 1
ATOM 1064 C CA . ALA A 1 135 ? -9.234 16.906 21.156 1 71.75 135 ALA A CA 1
ATOM 1065 C C . ALA A 1 135 ? -9.609 18.391 21.266 1 71.75 135 ALA A C 1
ATOM 1067 O O . ALA A 1 135 ? -9.82 18.906 22.359 1 71.75 135 ALA A O 1
ATOM 1068 N N . ILE A 1 136 ? -9.773 19.109 20.25 1 57.44 136 ILE A N 1
ATOM 1069 C CA . ILE A 1 136 ? -10.18 20.516 20.328 1 57.44 136 ILE A CA 1
ATOM 1070 C C . ILE A 1 136 ? -11.695 20.609 20.406 1 57.44 136 ILE A C 1
ATOM 1072 O O . ILE A 1 136 ? -12.406 19.984 19.609 1 57.44 136 ILE A O 1
ATOM 1076 N N . MET B 1 1 ? -21.703 17.375 25.578 1 33.34 1 MET B N 1
ATOM 1077 C CA . MET B 1 1 ? -21 16.188 25.094 1 33.34 1 MET B CA 1
ATOM 1078 C C . MET B 1 1 ? -20.766 16.266 23.594 1 33.34 1 MET B C 1
ATOM 1080 O O . MET B 1 1 ? -21.688 16 22.812 1 33.34 1 MET B O 1
ATOM 1084 N N . GLY B 1 2 ? -20.422 17.297 23 1 39.12 2 GLY B N 1
ATOM 1085 C CA . GLY B 1 2 ? -20.484 17.766 21.625 1 39.12 2 GLY B CA 1
ATOM 1086 C C . GLY B 1 2 ? -20.016 16.719 20.625 1 39.12 2 GLY B C 1
ATOM 1087 O O . GLY B 1 2 ? -18.969 16.109 20.812 1 39.12 2 GLY B O 1
ATOM 1088 N N . ASP B 1 3 ? -20.781 15.812 20.047 1 44.53 3 ASP B N 1
ATOM 1089 C CA . ASP B 1 3 ? -20.672 14.812 19 1 44.53 3 ASP B CA 1
ATOM 1090 C C . ASP B 1 3 ? -19.594 15.211 17.984 1 44.53 3 ASP B C 1
ATOM 1092 O O . ASP B 1 3 ? -19.875 15.961 17.047 1 44.53 3 ASP B O 1
ATOM 1096 N N . ALA B 1 4 ? -18.562 15.812 18.344 1 50.84 4 ALA B N 1
ATOM 1097 C CA . ALA B 1 4 ? -17.391 16.25 17.609 1 50.84 4 ALA B CA 1
ATOM 1098 C C . ALA B 1 4 ? -17.078 15.328 16.453 1 50.84 4 ALA B C 1
ATOM 1100 O O . ALA B 1 4 ? -17.062 14.102 16.609 1 50.84 4 ALA B O 1
ATOM 1101 N N . LEU B 1 5 ? -17.547 15.641 15.141 1 69.88 5 LEU B N 1
ATOM 1102 C CA . LEU B 1 5 ? -17.75 15.008 13.844 1 69.88 5 LEU B CA 1
ATOM 1103 C C . LEU B 1 5 ? -16.547 14.156 13.453 1 69.88 5 LEU B C 1
ATOM 1105 O O . LEU B 1 5 ? -15.586 14.664 12.883 1 69.88 5 LEU B O 1
ATOM 1109 N N . VAL B 1 6 ? -16.438 13.109 14.25 1 85.25 6 VAL B N 1
ATOM 1110 C CA . VAL B 1 6 ? -15.398 12.133 13.93 1 85.25 6 VAL B CA 1
ATOM 1111 C C . VAL B 1 6 ? -15.562 11.656 12.492 1 85.25 6 VAL B C 1
ATOM 1113 O O . VAL B 1 6 ? -16.656 11.258 12.078 1 85.25 6 VAL B O 1
ATOM 1116 N N . MET B 1 7 ? -14.508 11.898 11.805 1 92.69 7 MET B N 1
ATOM 1117 C CA . MET B 1 7 ? -14.531 11.398 10.438 1 92.69 7 MET B CA 1
ATOM 1118 C C . MET B 1 7 ? -14.664 9.883 10.406 1 92.69 7 MET B C 1
ATOM 1120 O O . MET B 1 7 ? -13.938 9.18 11.125 1 92.69 7 MET B O 1
ATOM 1124 N N . ARG B 1 8 ? -15.633 9.484 9.656 1 96.25 8 ARG B N 1
ATOM 1125 C CA . ARG B 1 8 ? -15.914 8.047 9.617 1 96.25 8 ARG B CA 1
ATOM 1126 C C . ARG B 1 8 ? -15.539 7.461 8.258 1 96.25 8 ARG B C 1
ATOM 1128 O O . ARG B 1 8 ? -15.312 8.195 7.297 1 96.25 8 ARG B O 1
ATOM 1135 N N . VAL B 1 9 ? -15.422 6.098 8.203 1 97.5 9 VAL B N 1
ATOM 1136 C CA . VAL B 1 9 ? -15.039 5.363 7.004 1 97.5 9 VAL B CA 1
ATOM 1137 C C . VAL B 1 9 ? -15.977 5.738 5.852 1 97.5 9 VAL B C 1
ATOM 1139 O O . VAL B 1 9 ? -15.516 6.012 4.738 1 97.5 9 VAL B O 1
ATOM 1142 N N . LYS B 1 10 ? -17.219 5.859 6.09 1 96.19 10 LYS B N 1
ATOM 1143 C CA . LYS B 1 10 ? -18.219 6.156 5.059 1 96.19 10 LYS B CA 1
ATOM 1144 C C . LYS B 1 10 ? -17.969 7.527 4.434 1 96.19 10 LYS B C 1
ATOM 1146 O O . LYS B 1 10 ? -18.406 7.797 3.316 1 96.19 10 LYS B O 1
ATOM 1151 N N . ASP B 1 11 ? -17.281 8.391 5.152 1 95.19 11 ASP B N 1
ATOM 1152 C CA . ASP B 1 11 ? -17 9.742 4.668 1 95.19 11 ASP B CA 1
ATOM 1153 C C . ASP B 1 11 ? -15.938 9.727 3.574 1 95.19 11 ASP B C 1
ATOM 1155 O O . ASP B 1 11 ? -15.859 10.656 2.77 1 95.19 11 ASP B O 1
ATOM 1159 N N . LEU B 1 12 ? -15.094 8.672 3.514 1 95.62 12 LEU B N 1
ATOM 1160 C CA . LEU B 1 12 ? -13.945 8.672 2.617 1 95.62 12 LEU B CA 1
ATOM 1161 C C . LEU B 1 12 ? -14.008 7.484 1.656 1 95.62 12 LEU B C 1
ATOM 1163 O O . LEU B 1 12 ? -13.352 7.496 0.61 1 95.62 12 LEU B O 1
ATOM 1167 N N . MET B 1 13 ? -14.711 6.508 2.01 1 95.06 13 MET B N 1
ATOM 1168 C CA . MET B 1 13 ? -14.703 5.27 1.241 1 95.06 13 MET B CA 1
ATOM 1169 C C . MET B 1 13 ? -15.266 5.492 -0.16 1 95.06 13 MET B C 1
ATOM 1171 O O . MET B 1 13 ? -15.961 6.477 -0.403 1 95.06 13 MET B O 1
ATOM 1175 N N . THR B 1 14 ? -14.922 4.586 -1.012 1 92.38 14 THR B N 1
ATOM 1176 C CA . THR B 1 14 ? -15.531 4.523 -2.336 1 92.38 14 THR B CA 1
ATOM 1177 C C . THR B 1 14 ? -16.703 3.537 -2.352 1 92.38 14 THR B C 1
ATOM 1179 O O . THR B 1 14 ? -16.516 2.352 -2.066 1 92.38 14 THR B O 1
ATOM 1182 N N . PRO B 1 15 ? -17.859 3.965 -2.635 1 90.38 15 PRO B N 1
ATOM 1183 C CA . PRO B 1 15 ? -19.031 3.088 -2.613 1 90.38 15 PRO B CA 1
ATOM 1184 C C . PRO B 1 15 ? -19.109 2.174 -3.834 1 90.38 15 PRO B C 1
ATOM 1186 O O . PRO B 1 15 ? -19.656 1.071 -3.752 1 90.38 15 PRO B O 1
ATOM 1189 N N . ASP B 1 16 ? -18.672 2.48 -4.973 1 85.12 16 ASP B N 1
ATOM 1190 C CA . ASP B 1 16 ? -18.781 1.698 -6.199 1 85.12 16 ASP B CA 1
ATOM 1191 C C . ASP B 1 16 ? -17.578 0.779 -6.371 1 85.12 16 ASP B C 1
ATOM 1193 O O . ASP B 1 16 ? -16.719 1.013 -7.234 1 85.12 16 ASP B O 1
ATOM 1197 N N . VAL B 1 17 ? -17.719 -0.324 -5.578 1 88.88 17 VAL B N 1
ATOM 1198 C CA . VAL B 1 17 ? -16.609 -1.26 -5.598 1 88.88 17 VAL B CA 1
ATOM 1199 C C . VAL B 1 17 ? -16.703 -2.164 -6.824 1 88.88 17 VAL B C 1
ATOM 1201 O O . VAL B 1 17 ? -17.781 -2.65 -7.156 1 88.88 17 VAL B O 1
ATOM 1204 N N . ILE B 1 18 ? -15.703 -2.34 -7.512 1 91.75 18 ILE B N 1
ATOM 1205 C CA . ILE B 1 18 ? -15.648 -3.297 -8.609 1 91.75 18 ILE B CA 1
ATOM 1206 C C . ILE B 1 18 ? -15.438 -4.703 -8.062 1 91.75 18 ILE B C 1
ATOM 1208 O O . ILE B 1 18 ? -14.453 -4.961 -7.352 1 91.75 18 ILE B O 1
ATOM 1212 N N . THR B 1 19 ? -16.344 -5.512 -8.383 1 94.81 19 THR B N 1
ATOM 1213 C CA . THR B 1 19 ? -16.312 -6.852 -7.809 1 94.81 19 THR B CA 1
ATOM 1214 C C . THR B 1 19 ? -16.344 -7.91 -8.906 1 94.81 19 THR B C 1
ATOM 1216 O O . THR B 1 19 ? -16.656 -7.609 -10.055 1 94.81 19 THR B O 1
ATOM 1219 N N . ILE B 1 20 ? -15.938 -9.062 -8.531 1 96.25 20 ILE B N 1
ATOM 1220 C CA . ILE B 1 20 ? -16.031 -10.242 -9.391 1 96.25 20 ILE B CA 1
ATOM 1221 C C . ILE B 1 20 ? -16.578 -11.422 -8.586 1 96.25 20 ILE B C 1
ATOM 1223 O O . ILE B 1 20 ? -16.797 -11.312 -7.375 1 96.25 20 ILE B O 1
ATOM 1227 N N . THR B 1 21 ? -16.844 -12.508 -9.258 1 96.56 21 THR B N 1
ATOM 1228 C CA . THR B 1 21 ? -17.328 -13.719 -8.594 1 96.56 21 THR B CA 1
ATOM 1229 C C . THR B 1 21 ? -16.188 -14.727 -8.422 1 96.56 21 THR B C 1
ATOM 1231 O O . THR B 1 21 ? -15.164 -14.625 -9.086 1 96.56 21 THR B O 1
ATOM 1234 N N . PRO B 1 22 ? -16.406 -15.664 -7.504 1 95.75 22 PRO B N 1
ATOM 1235 C CA . PRO B 1 22 ? -15.391 -16.703 -7.309 1 95.75 22 PRO B CA 1
ATOM 1236 C C . PRO B 1 22 ? -15.086 -17.469 -8.594 1 95.75 22 PRO B C 1
ATOM 1238 O O . PRO B 1 22 ? -13.961 -17.938 -8.781 1 95.75 22 PRO B O 1
ATOM 1241 N N . ALA B 1 23 ? -15.977 -17.5 -9.5 1 96.75 23 ALA B N 1
ATOM 1242 C CA . ALA B 1 23 ? -15.844 -18.297 -10.711 1 96.75 23 ALA B CA 1
ATOM 1243 C C . ALA B 1 23 ? -15.141 -17.516 -11.812 1 96.75 23 ALA B C 1
ATOM 1245 O O . ALA B 1 23 ? -14.75 -18.078 -12.836 1 96.75 23 ALA B O 1
ATOM 1246 N N . THR B 1 24 ? -14.938 -16.234 -11.594 1 96.69 24 THR B N 1
ATOM 1247 C CA . THR B 1 24 ? -14.281 -15.414 -12.594 1 96.69 24 THR B CA 1
ATOM 1248 C C . THR B 1 24 ? -12.883 -15.93 -12.898 1 96.69 24 THR B C 1
ATOM 1250 O O . THR B 1 24 ? -12.094 -16.172 -11.977 1 96.69 24 THR B O 1
ATOM 1253 N N . PRO B 1 25 ? -12.594 -16.156 -14.164 1 96.94 25 PRO B N 1
ATOM 1254 C CA . PRO B 1 25 ? -11.242 -16.609 -14.508 1 96.94 25 PRO B CA 1
ATOM 1255 C C . PRO B 1 25 ? -10.18 -15.547 -14.242 1 96.94 25 PRO B C 1
ATOM 1257 O O . PRO B 1 25 ? -10.461 -14.352 -14.359 1 96.94 25 PRO B O 1
ATOM 1260 N N . ILE B 1 26 ? -8.953 -15.977 -14.008 1 94.69 26 ILE B N 1
ATOM 1261 C CA . ILE B 1 26 ? -7.82 -15.102 -13.711 1 94.69 26 ILE B CA 1
ATOM 1262 C C . ILE B 1 26 ? -7.617 -14.117 -14.852 1 94.69 26 ILE B C 1
ATOM 1264 O O . ILE B 1 26 ? -7.395 -12.922 -14.617 1 94.69 26 ILE B O 1
ATOM 1268 N N . GLN B 1 27 ? -7.785 -14.602 -16.078 1 94.75 27 GLN B N 1
ATOM 1269 C CA . GLN B 1 27 ? -7.578 -13.75 -17.234 1 94.75 27 GLN B CA 1
ATOM 1270 C C . GLN B 1 27 ? -8.586 -12.609 -17.281 1 94.75 27 GLN B C 1
ATOM 1272 O O . GLN B 1 27 ? -8.25 -11.484 -17.656 1 94.75 27 GLN B O 1
ATOM 1277 N N . GLU B 1 28 ? -9.734 -12.891 -16.891 1 96.62 28 GLU B N 1
ATOM 1278 C CA . GLU B 1 28 ? -10.766 -11.859 -16.844 1 96.62 28 GLU B CA 1
ATOM 1279 C C . GLU B 1 28 ? -10.492 -10.844 -15.742 1 96.62 28 GLU B C 1
ATOM 1281 O O . GLU B 1 28 ? -10.688 -9.641 -15.938 1 96.62 28 GLU B O 1
ATOM 1286 N N . ALA B 1 29 ? -10.125 -11.352 -14.617 1 96 29 ALA B N 1
ATOM 1287 C CA . ALA B 1 29 ? -9.75 -10.469 -13.523 1 96 29 ALA B CA 1
ATOM 1288 C C . ALA B 1 29 ? -8.641 -9.508 -13.953 1 96 29 ALA B C 1
ATOM 1290 O O . ALA B 1 29 ? -8.711 -8.305 -13.672 1 96 29 ALA B O 1
ATOM 1291 N N . GLU B 1 30 ? -7.668 -10.039 -14.648 1 93.81 30 GLU B N 1
ATOM 1292 C CA . GLU B 1 30 ? -6.562 -9.219 -15.148 1 93.81 30 GLU B CA 1
ATOM 1293 C C . GLU B 1 30 ? -7.062 -8.141 -16.109 1 93.81 30 GLU B C 1
ATOM 1295 O O . GLU B 1 30 ? -6.621 -6.992 -16.047 1 93.81 30 GLU B O 1
ATOM 1300 N N . ARG B 1 31 ? -7.961 -8.578 -16.969 1 95.69 31 ARG B N 1
ATOM 1301 C CA . ARG B 1 31 ? -8.531 -7.641 -17.938 1 95.69 31 ARG B CA 1
ATOM 1302 C C . ARG B 1 31 ? -9.273 -6.508 -17.234 1 95.69 31 ARG B C 1
ATOM 1304 O O . ARG B 1 31 ? -9.109 -5.34 -17.578 1 95.69 31 ARG B O 1
ATOM 1311 N N . ILE B 1 32 ? -10.039 -6.836 -16.266 1 96 32 ILE B N 1
ATOM 1312 C CA . ILE B 1 32 ? -10.805 -5.848 -15.516 1 96 32 ILE B CA 1
ATOM 1313 C C . ILE B 1 32 ? -9.859 -4.859 -14.844 1 96 32 ILE B C 1
ATOM 1315 O O . ILE B 1 32 ? -10.07 -3.645 -14.906 1 96 32 ILE B O 1
ATOM 1319 N N . MET B 1 33 ? -8.789 -5.398 -14.195 1 93.31 33 MET B N 1
ATOM 1320 C CA . MET B 1 33 ? -7.812 -4.547 -13.531 1 93.31 33 MET B CA 1
ATOM 1321 C C . MET B 1 33 ? -7.16 -3.584 -14.516 1 93.31 33 MET B C 1
ATOM 1323 O O . MET B 1 33 ? -7 -2.398 -14.219 1 93.31 33 MET B O 1
ATOM 1327 N N . LYS B 1 34 ? -6.832 -4.105 -15.641 1 92.56 34 LYS B N 1
ATOM 1328 C CA . LYS B 1 34 ? -6.219 -3.285 -16.672 1 92.56 34 LYS B CA 1
ATOM 1329 C C . LYS B 1 34 ? -7.184 -2.211 -17.172 1 92.56 34 LYS B C 1
ATOM 1331 O O . LYS B 1 34 ? -6.828 -1.032 -17.234 1 92.56 34 LYS B O 1
ATOM 1336 N N . ASP B 1 35 ? -8.383 -2.586 -17.484 1 94.69 35 ASP B N 1
ATOM 1337 C CA . ASP B 1 35 ? -9.391 -1.7 -18.047 1 94.69 35 ASP B CA 1
ATOM 1338 C C . ASP B 1 35 ? -9.766 -0.587 -17.078 1 94.69 35 ASP B C 1
ATOM 1340 O O . ASP B 1 35 ? -9.992 0.553 -17.484 1 94.69 35 ASP B O 1
ATOM 1344 N N . ARG B 1 36 ? -9.766 -0.921 -15.789 1 91.44 36 ARG B N 1
ATOM 1345 C CA . ARG B 1 36 ? -10.211 0.03 -14.773 1 91.44 36 ARG B CA 1
ATOM 1346 C C . ARG B 1 36 ? -9.016 0.707 -14.102 1 91.44 36 ARG B C 1
ATOM 1348 O O . ARG B 1 36 ? -9.195 1.577 -13.25 1 91.44 36 ARG B O 1
ATOM 1355 N N . ASN B 1 37 ? -7.887 0.287 -14.484 1 88.19 37 ASN B N 1
ATOM 1356 C CA . ASN B 1 37 ? -6.645 0.825 -13.938 1 88.19 37 ASN B CA 1
ATOM 1357 C C . ASN B 1 37 ? -6.582 0.668 -12.422 1 88.19 37 ASN B C 1
ATOM 1359 O O . ASN B 1 37 ? -6.301 1.631 -11.703 1 88.19 37 ASN B O 1
ATOM 1363 N N . ILE B 1 38 ? -6.965 -0.53 -11.977 1 86.88 38 ILE B N 1
ATOM 1364 C CA . ILE B 1 38 ? -6.863 -0.873 -10.562 1 86.88 38 ILE B CA 1
ATOM 1365 C C . ILE B 1 38 ? -6.055 -2.156 -10.398 1 86.88 38 ILE B C 1
ATOM 1367 O O . ILE B 1 38 ? -5.801 -2.867 -11.375 1 86.88 38 ILE B O 1
ATOM 1371 N N . ARG B 1 39 ? -5.625 -2.4 -9.102 1 85.94 39 ARG B N 1
ATOM 1372 C CA . ARG B 1 39 ? -4.758 -3.549 -8.859 1 85.94 39 ARG B CA 1
ATOM 1373 C C . ARG B 1 39 ? -5.383 -4.504 -7.848 1 85.94 39 ARG B C 1
ATOM 1375 O O . ARG B 1 39 ? -4.723 -5.43 -7.371 1 85.94 39 ARG B O 1
ATOM 1382 N N . ARG B 1 40 ? -6.664 -4.199 -7.586 1 88.25 40 ARG B N 1
ATOM 1383 C CA . ARG B 1 40 ? -7.332 -5.07 -6.625 1 88.25 40 ARG B CA 1
ATOM 1384 C C . ARG B 1 40 ? -8.805 -5.25 -6.98 1 88.25 40 ARG B C 1
ATOM 1386 O O . ARG B 1 40 ? -9.445 -4.328 -7.488 1 88.25 40 ARG B O 1
ATOM 1393 N N . LEU B 1 41 ? -9.305 -6.488 -6.789 1 93.19 41 LEU B N 1
ATOM 1394 C CA . LEU B 1 41 ? -10.711 -6.809 -6.98 1 93.19 41 LEU B CA 1
ATOM 1395 C C . LEU B 1 41 ? -11.266 -7.562 -5.773 1 93.19 41 LEU B C 1
ATOM 1397 O O . LEU B 1 41 ? -10.602 -8.438 -5.223 1 93.19 41 LEU B O 1
ATOM 1401 N N . ILE B 1 42 ? -12.43 -7.18 -5.387 1 94.31 42 ILE B N 1
ATOM 1402 C CA . ILE B 1 42 ? -13.109 -7.91 -4.324 1 94.31 42 ILE B CA 1
ATOM 1403 C C . ILE B 1 42 ? -13.969 -9.016 -4.93 1 94.31 42 ILE B C 1
ATOM 1405 O O . ILE B 1 42 ? -14.656 -8.805 -5.934 1 94.31 42 ILE B O 1
ATOM 1409 N N . VAL B 1 43 ? -13.82 -10.172 -4.336 1 95.25 43 VAL B N 1
ATOM 1410 C CA . VAL B 1 43 ? -14.633 -11.305 -4.777 1 95.25 43 VAL B CA 1
ATOM 1411 C C . VAL B 1 43 ? -15.898 -11.391 -3.938 1 95.25 43 VAL B C 1
ATOM 1413 O O . VAL B 1 43 ? -15.836 -11.445 -2.707 1 95.25 43 VAL B O 1
ATOM 1416 N N . VAL B 1 44 ? -17.047 -11.367 -4.621 1 94.5 44 VAL B N 1
ATOM 1417 C CA . VAL B 1 44 ? -18.344 -11.344 -3.934 1 94.5 44 VAL B CA 1
ATOM 1418 C C . VAL B 1 44 ? -19.188 -12.539 -4.371 1 94.5 44 VAL B C 1
ATOM 1420 O O . VAL B 1 44 ? -19.188 -12.898 -5.551 1 94.5 44 VAL B O 1
ATOM 1423 N N . GLU B 1 45 ? -19.703 -13.211 -3.365 1 92.81 45 GLU B N 1
ATOM 1424 C CA . GLU B 1 45 ? -20.656 -14.289 -3.578 1 92.81 45 GLU B CA 1
ATOM 1425 C C . GLU B 1 45 ? -21.938 -14.062 -2.781 1 92.81 45 GLU B C 1
ATOM 1427 O O . GLU B 1 45 ? -21.891 -13.93 -1.557 1 92.81 45 GLU B O 1
ATOM 1432 N N . GLN B 1 46 ? -23.062 -14.031 -3.498 1 88.69 46 GLN B N 1
ATOM 1433 C CA . GLN B 1 46 ? -24.344 -13.797 -2.848 1 88.69 46 GLN B CA 1
ATOM 1434 C C . GLN B 1 46 ? -24.297 -12.547 -1.98 1 88.69 46 GLN B C 1
ATOM 1436 O O . GLN B 1 46 ? -24.672 -12.586 -0.808 1 88.69 46 GLN B O 1
ATOM 1441 N N . ASN B 1 47 ? -23.688 -11.461 -2.469 1 82.38 47 ASN B N 1
ATOM 1442 C CA . ASN B 1 47 ? -23.625 -10.133 -1.875 1 82.38 47 ASN B CA 1
ATOM 1443 C C . ASN B 1 47 ? -22.688 -10.094 -0.667 1 82.38 47 ASN B C 1
ATOM 1445 O O . ASN B 1 47 ? -22.719 -9.148 0.119 1 82.38 47 ASN B O 1
ATOM 1449 N N . LYS B 1 48 ? -22.016 -11.188 -0.533 1 89.62 48 LYS B N 1
ATOM 1450 C CA . LYS B 1 48 ? -21.047 -11.25 0.558 1 89.62 48 LYS B CA 1
ATOM 1451 C C . LYS B 1 48 ? -19.609 -11.234 0.024 1 89.62 48 LYS B C 1
ATOM 1453 O O . LYS B 1 48 ? -19.297 -11.938 -0.938 1 89.62 48 LYS B O 1
ATOM 1458 N N . ALA B 1 49 ? -18.844 -10.359 0.629 1 91 49 ALA B N 1
ATOM 1459 C CA . ALA B 1 49 ? -17.422 -10.367 0.291 1 91 49 ALA B CA 1
ATOM 1460 C C . ALA B 1 49 ? -16.75 -11.641 0.795 1 91 49 ALA B C 1
ATOM 1462 O O . ALA B 1 49 ? -16.719 -11.906 2 1 91 49 ALA B O 1
ATOM 1463 N N . VAL B 1 50 ? -16.203 -12.406 -0.134 1 91.44 50 VAL B N 1
ATOM 1464 C CA . VAL B 1 50 ? -15.688 -13.703 0.28 1 91.44 50 VAL B CA 1
ATOM 1465 C C . VAL B 1 50 ? -14.18 -13.758 0.054 1 91.44 50 VAL B C 1
ATOM 1467 O O . VAL B 1 50 ? -13.508 -14.695 0.485 1 91.44 50 VAL B O 1
ATOM 1470 N N . GLY B 1 51 ? -13.617 -12.758 -0.669 1 92 51 GLY B N 1
ATOM 1471 C CA . GLY B 1 51 ? -12.188 -12.766 -0.918 1 92 51 GLY B CA 1
ATOM 1472 C C . GLY B 1 51 ? -11.695 -11.508 -1.604 1 92 51 GLY B C 1
ATOM 1473 O O . GLY B 1 51 ? -12.477 -10.586 -1.862 1 92 51 GLY B O 1
ATOM 1474 N N . ILE B 1 52 ? -10.422 -11.461 -1.753 1 90.81 52 ILE B N 1
ATOM 1475 C CA . ILE B 1 52 ? -9.773 -10.359 -2.455 1 90.81 52 ILE B CA 1
ATOM 1476 C C . ILE B 1 52 ? -8.625 -10.891 -3.307 1 90.81 52 ILE B C 1
ATOM 1478 O O . ILE B 1 52 ? -7.949 -11.852 -2.922 1 90.81 52 ILE B O 1
ATOM 1482 N N . ILE B 1 53 ? -8.484 -10.281 -4.52 1 89.69 53 ILE B N 1
ATOM 1483 C CA . ILE B 1 53 ? -7.355 -10.641 -5.375 1 89.69 53 ILE B CA 1
ATOM 1484 C C . ILE B 1 53 ? -6.562 -9.383 -5.742 1 89.69 53 ILE B C 1
ATOM 1486 O O . ILE B 1 53 ? -7.145 -8.336 -6.027 1 89.69 53 ILE B O 1
ATOM 1490 N N . VAL B 1 54 ? -5.215 -9.5 -5.637 1 87.25 54 VAL B N 1
ATOM 1491 C CA . VAL B 1 54 ? -4.316 -8.398 -5.984 1 87.25 54 VAL B CA 1
ATOM 1492 C C . VAL B 1 54 ? -3.49 -8.773 -7.207 1 87.25 54 VAL B C 1
ATOM 1494 O O . VAL B 1 54 ? -3.131 -9.945 -7.391 1 87.25 54 VAL B O 1
ATOM 1497 N N . HIS B 1 55 ? -3.262 -7.746 -8.016 1 84.5 55 HIS B N 1
ATOM 1498 C CA . HIS B 1 55 ? -2.594 -7.953 -9.297 1 84.5 55 HIS B CA 1
ATOM 1499 C C . HIS B 1 55 ? -1.252 -8.648 -9.109 1 84.5 55 HIS B C 1
ATOM 1501 O O . HIS B 1 55 ? -0.964 -9.641 -9.789 1 84.5 55 HIS B O 1
ATOM 1507 N N . ARG B 1 56 ? -0.485 -8.18 -8.188 1 74.38 56 ARG B N 1
ATOM 1508 C CA . ARG B 1 56 ? 0.844 -8.75 -7.996 1 74.38 56 ARG B CA 1
ATOM 1509 C C . ARG B 1 56 ? 0.754 -10.219 -7.59 1 74.38 56 ARG B C 1
ATOM 1511 O O . ARG B 1 56 ? 1.52 -11.055 -8.086 1 74.38 56 ARG B O 1
ATOM 1518 N N . GLU B 1 57 ? -0.212 -10.516 -6.746 1 75.31 57 GLU B N 1
ATOM 1519 C CA . GLU B 1 57 ? -0.39 -11.898 -6.305 1 75.31 57 GLU B CA 1
ATOM 1520 C C . GLU B 1 57 ? -0.87 -12.781 -7.453 1 75.31 57 GLU B C 1
ATOM 1522 O O . GLU B 1 57 ? -0.455 -13.938 -7.566 1 75.31 57 GLU B O 1
ATOM 1527 N N . MET B 1 58 ? -1.685 -12.266 -8.203 1 82 58 MET B N 1
ATOM 1528 C CA . MET B 1 58 ? -2.191 -12.992 -9.359 1 82 58 MET B CA 1
ATOM 1529 C C . MET B 1 58 ? -1.063 -13.32 -10.336 1 82 58 MET B C 1
ATOM 1531 O O . MET B 1 58 ? -0.96 -14.453 -10.812 1 82 58 MET B O 1
ATOM 1535 N N . MET B 1 59 ? -0.234 -12.375 -10.578 1 79.31 59 MET B N 1
ATOM 1536 C CA . MET B 1 59 ? 0.869 -12.555 -11.523 1 79.31 59 MET B CA 1
ATOM 1537 C C . MET B 1 59 ? 1.848 -13.609 -11.008 1 79.31 59 MET B C 1
ATOM 1539 O O . MET B 1 59 ? 2.359 -14.414 -11.789 1 79.31 59 MET B O 1
ATOM 1543 N N . ILE B 1 60 ? 2.02 -13.633 -9.805 1 72.75 60 ILE B N 1
ATOM 1544 C CA . ILE B 1 60 ? 2.924 -14.602 -9.195 1 72.75 60 ILE B CA 1
ATOM 1545 C C . ILE B 1 60 ? 2.312 -16 -9.281 1 72.75 60 ILE B C 1
ATOM 1547 O O . ILE B 1 60 ? 3.014 -16.969 -9.57 1 72.75 60 ILE B O 1
ATOM 1551 N N . SER B 1 61 ? 1.066 -16.078 -8.961 1 76.19 61 SER B N 1
ATOM 1552 C CA . SER B 1 61 ? 0.376 -17.359 -8.992 1 76.19 61 SER B CA 1
ATOM 1553 C C . SER B 1 61 ? 0.453 -18 -10.375 1 76.19 61 SER B C 1
ATOM 1555 O O . SER B 1 61 ? 0.48 -19.219 -10.5 1 76.19 61 SER B O 1
ATOM 1557 N N . LEU B 1 62 ? 0.557 -17.156 -11.398 1 79 62 LEU B N 1
ATOM 1558 C CA . LEU B 1 62 ? 0.583 -17.656 -12.773 1 79 62 LEU B CA 1
ATOM 1559 C C . LEU B 1 62 ? 1.922 -18.312 -13.086 1 79 62 LEU B C 1
ATOM 1561 O O . LEU B 1 62 ? 2.059 -18.984 -14.109 1 79 62 LEU B O 1
ATOM 1565 N N . HIS B 1 63 ? 2.857 -18.109 -12.219 1 73.5 63 HIS B N 1
ATOM 1566 C CA . HIS B 1 63 ? 4.137 -18.781 -12.398 1 73.5 63 HIS B CA 1
ATOM 1567 C C . HIS B 1 63 ? 4.039 -20.25 -12.023 1 73.5 63 HIS B C 1
ATOM 1569 O O . HIS B 1 63 ? 4.91 -21.047 -12.383 1 73.5 63 HIS B O 1
ATOM 1575 N N . SER B 1 64 ? 3.043 -20.609 -11.25 1 74.12 64 SER B N 1
ATOM 1576 C CA . SER B 1 64 ? 2.797 -22 -10.922 1 74.12 64 SER B CA 1
ATOM 1577 C C . SER B 1 64 ? 2.258 -22.766 -12.133 1 74.12 64 SER B C 1
ATOM 1579 O O . SER B 1 64 ? 1.387 -22.266 -12.844 1 74.12 64 SER B O 1
ATOM 1581 N N . PRO B 1 65 ? 2.719 -23.938 -12.352 1 77.75 65 PRO B N 1
ATOM 1582 C CA . PRO B 1 65 ? 2.258 -24.719 -13.508 1 77.75 65 PRO B CA 1
ATOM 1583 C C . PRO B 1 65 ? 0.794 -25.125 -13.391 1 77.75 65 PRO B C 1
ATOM 1585 O O . PRO B 1 65 ? 0.155 -25.453 -14.391 1 77.75 65 PRO B O 1
ATOM 1588 N N . THR B 1 66 ? 0.292 -25.109 -12.234 1 81.81 66 THR B N 1
ATOM 1589 C CA . THR B 1 66 ? -1.064 -25.609 -12.023 1 81.81 66 THR B CA 1
ATOM 1590 C C . THR B 1 66 ? -2.078 -24.469 -12.148 1 81.81 66 THR B C 1
ATOM 1592 O O . THR B 1 66 ? -3.283 -24.719 -12.219 1 81.81 66 THR B O 1
ATOM 1595 N N . ILE B 1 67 ? -1.597 -23.344 -12.156 1 82 67 ILE B N 1
ATOM 1596 C CA . ILE B 1 67 ? -2.48 -22.172 -12.242 1 82 67 ILE B CA 1
ATOM 1597 C C . ILE B 1 67 ? -2.428 -21.594 -13.648 1 82 67 ILE B C 1
ATOM 1599 O O . ILE B 1 67 ? -1.369 -21.156 -14.102 1 82 67 ILE B O 1
ATOM 1603 N N . LEU B 1 68 ? -3.629 -21.719 -14.273 1 88.12 68 LEU B N 1
ATOM 1604 C CA . LEU B 1 68 ? -3.738 -21.219 -15.633 1 88.12 68 LEU B CA 1
ATOM 1605 C C . LEU B 1 68 ? -4.582 -19.938 -15.68 1 88.12 68 LEU B C 1
ATOM 1607 O O . LEU B 1 68 ? -5.23 -19.594 -14.695 1 88.12 68 LEU B O 1
ATOM 1611 N N . LYS B 1 69 ? -4.594 -19.328 -16.844 1 90.62 69 LYS B N 1
ATOM 1612 C CA . LYS B 1 69 ? -5.348 -18.094 -17.047 1 90.62 69 LYS B CA 1
ATOM 1613 C C . LYS B 1 69 ? -6.848 -18.344 -16.922 1 90.62 69 LYS B C 1
ATOM 1615 O O . LYS B 1 69 ? -7.605 -17.438 -16.547 1 90.62 69 LYS B O 1
ATOM 1620 N N . GLU B 1 70 ? -7.184 -19.547 -17.156 1 93.75 70 GLU B N 1
ATOM 1621 C CA . GLU B 1 70 ? -8.594 -19.922 -17.109 1 93.75 70 GLU B CA 1
ATOM 1622 C C . GLU B 1 70 ? -9.016 -20.344 -15.711 1 93.75 70 GLU B C 1
ATOM 1624 O O . GLU B 1 70 ? -10.203 -20.516 -15.43 1 93.75 70 GLU B O 1
ATOM 1629 N N . THR B 1 71 ? -8.055 -20.469 -14.797 1 94.12 71 THR B N 1
ATOM 1630 C CA . THR B 1 71 ? -8.344 -20.906 -13.438 1 94.12 71 THR B CA 1
ATOM 1631 C C . THR B 1 71 ? -9.219 -19.891 -12.711 1 94.12 71 THR B C 1
ATOM 1633 O O . THR B 1 71 ? -9 -18.672 -12.828 1 94.12 71 THR B O 1
ATOM 1636 N N . PRO B 1 72 ? -10.242 -20.406 -12.047 1 96.06 72 PRO B N 1
ATOM 1637 C CA . PRO B 1 72 ? -11.078 -19.5 -11.258 1 96.06 72 PRO B CA 1
ATOM 1638 C C . PRO B 1 72 ? -10.297 -18.781 -10.156 1 96.06 72 PRO B C 1
ATOM 1640 O O . PRO B 1 72 ? -9.406 -19.375 -9.539 1 96.06 72 PRO B O 1
ATOM 1643 N N . VAL B 1 73 ? -10.664 -17.5 -9.852 1 94.75 73 VAL B N 1
ATOM 1644 C CA . VAL B 1 73 ? -9.953 -16.688 -8.875 1 94.75 73 VAL B CA 1
ATOM 1645 C C . VAL B 1 73 ? -10.125 -17.281 -7.477 1 94.75 73 VAL B C 1
ATOM 1647 O O . VAL B 1 73 ? -9.305 -17.047 -6.59 1 94.75 73 VAL B O 1
ATOM 1650 N N . GLU B 1 74 ? -11.164 -18.047 -7.254 1 93.62 74 GLU B N 1
ATOM 1651 C CA . GLU B 1 74 ? -11.43 -18.656 -5.953 1 93.62 74 GLU B CA 1
ATOM 1652 C C . GLU B 1 74 ? -10.242 -19.5 -5.488 1 93.62 74 GLU B C 1
ATOM 1654 O O . GLU B 1 74 ? -10.023 -19.672 -4.285 1 93.62 74 GLU B O 1
ATOM 1659 N N . TRP B 1 75 ? -9.453 -19.953 -6.391 1 90.44 75 TRP B N 1
ATOM 1660 C CA . TRP B 1 75 ? -8.344 -20.844 -6.062 1 90.44 75 TRP B CA 1
ATOM 1661 C C . TRP B 1 75 ? -7.152 -20.047 -5.531 1 90.44 75 TRP B C 1
ATOM 1663 O O . TRP B 1 75 ? -6.258 -20.625 -4.902 1 90.44 75 TRP B O 1
ATOM 1673 N N . ILE B 1 76 ? -7.176 -18.766 -5.844 1 88.31 76 ILE B N 1
ATOM 1674 C CA . ILE B 1 76 ? -5.949 -18.047 -5.523 1 88.31 76 ILE B CA 1
ATOM 1675 C C . ILE B 1 76 ? -6.273 -16.828 -4.648 1 88.31 76 ILE B C 1
ATOM 1677 O O . ILE B 1 76 ? -5.375 -16.203 -4.09 1 88.31 76 ILE B O 1
ATOM 1681 N N . MET B 1 77 ? -7.535 -16.547 -4.566 1 88.31 77 MET B N 1
ATOM 1682 C CA . MET B 1 77 ? -7.914 -15.352 -3.811 1 88.31 77 MET B CA 1
ATOM 1683 C C . MET B 1 77 ? -7.641 -15.547 -2.322 1 88.31 77 MET B C 1
ATOM 1685 O O . MET B 1 77 ? -7.602 -16.672 -1.835 1 88.31 77 MET B O 1
ATOM 1689 N N . THR B 1 78 ? -7.383 -14.438 -1.645 1 85.75 78 THR B N 1
ATOM 1690 C CA . THR B 1 78 ? -7.312 -14.477 -0.188 1 85.75 78 THR B CA 1
ATOM 1691 C C . THR B 1 78 ? -8.711 -14.539 0.42 1 85.75 78 THR B C 1
ATOM 1693 O O . THR B 1 78 ? -9.578 -13.742 0.075 1 85.75 78 THR B O 1
ATOM 1696 N N . LYS B 1 79 ? -8.938 -15.484 1.311 1 85.12 79 LYS B N 1
ATOM 1697 C CA . LYS B 1 79 ? -10.273 -15.711 1.855 1 85.12 79 LYS B CA 1
ATOM 1698 C C . LYS B 1 79 ? -10.406 -15.086 3.242 1 85.12 79 LYS B C 1
ATOM 1700 O O . LYS B 1 79 ? -11.523 -14.875 3.725 1 85.12 79 LYS B O 1
ATOM 1705 N N . ASN B 1 80 ? -9.484 -14.805 3.902 1 79.69 80 ASN B N 1
ATOM 1706 C CA . ASN B 1 80 ? -9.555 -14.156 5.207 1 79.69 80 ASN B CA 1
ATOM 1707 C C . ASN B 1 80 ? -9.555 -12.633 5.074 1 79.69 80 ASN B C 1
ATOM 1709 O O . ASN B 1 80 ? -8.539 -11.984 5.328 1 79.69 80 ASN B O 1
ATOM 1713 N N . LEU B 1 81 ? -10.836 -12.211 4.766 1 87.19 81 LEU B N 1
ATOM 1714 C CA . LEU B 1 81 ? -10.969 -10.773 4.508 1 87.19 81 LEU B CA 1
ATOM 1715 C C . LEU B 1 81 ? -11.078 -10 5.816 1 87.19 81 LEU B C 1
ATOM 1717 O O . LEU B 1 81 ? -11.836 -10.383 6.711 1 87.19 81 LEU B O 1
ATOM 1721 N N . ILE B 1 82 ? -10.297 -9.086 5.969 1 92.75 82 ILE B N 1
ATOM 1722 C CA . ILE B 1 82 ? -10.445 -8.102 7.031 1 92.75 82 ILE B CA 1
ATOM 1723 C C . ILE B 1 82 ? -11.336 -6.953 6.551 1 92.75 82 ILE B C 1
ATOM 1725 O O . ILE B 1 82 ? -11.094 -6.375 5.488 1 92.75 82 ILE B O 1
ATOM 1729 N N . THR B 1 83 ? -12.43 -6.777 7.203 1 94.94 83 THR B N 1
ATOM 1730 C CA . THR B 1 83 ? -13.391 -5.758 6.797 1 94.94 83 THR B CA 1
ATOM 1731 C C . THR B 1 83 ? -13.562 -4.707 7.891 1 94.94 83 THR B C 1
ATOM 1733 O O . THR B 1 83 ? -13 -4.844 8.984 1 94.94 83 THR B O 1
ATOM 1736 N N . ILE B 1 84 ? -14.281 -3.664 7.57 1 96.75 84 ILE B N 1
ATOM 1737 C CA . ILE B 1 84 ? -14.555 -2.605 8.539 1 96.75 84 ILE B CA 1
ATOM 1738 C C . ILE B 1 84 ? -15.969 -2.074 8.328 1 96.75 84 ILE B C 1
ATOM 1740 O O . ILE B 1 84 ? -16.516 -2.158 7.23 1 96.75 84 ILE B O 1
ATOM 1744 N N . ALA B 1 85 ? -16.562 -1.566 9.344 1 97.5 85 ALA B N 1
ATOM 1745 C CA . ALA B 1 85 ? -17.891 -0.988 9.266 1 97.5 85 ALA B CA 1
ATOM 1746 C C . ALA B 1 85 ? -17.844 0.444 8.742 1 97.5 85 ALA B C 1
ATOM 1748 O O . ALA B 1 85 ? -16.891 1.172 8.992 1 97.5 85 ALA B O 1
ATOM 1749 N N . PRO B 1 86 ? -18.922 0.849 8.008 1 97 86 PRO B N 1
ATOM 1750 C CA . PRO B 1 86 ? -18.938 2.211 7.469 1 97 86 PRO B CA 1
ATOM 1751 C C . PRO B 1 86 ? -18.922 3.279 8.562 1 97 86 PRO B C 1
ATOM 1753 O O . PRO B 1 86 ? -18.453 4.395 8.328 1 97 86 PRO B O 1
ATOM 1756 N N . ASP B 1 87 ? -19.328 2.92 9.758 1 96.94 87 ASP B N 1
ATOM 1757 C CA . ASP B 1 87 ? -19.438 3.908 10.82 1 96.94 87 ASP B CA 1
ATOM 1758 C C . ASP B 1 87 ? -18.188 3.918 11.695 1 96.94 87 ASP B C 1
ATOM 1760 O O . ASP B 1 87 ? -18.047 4.75 12.594 1 96.94 87 ASP B O 1
ATOM 1764 N N . ALA B 1 88 ? -17.266 3.039 11.422 1 97.06 88 ALA B N 1
ATOM 1765 C CA . ALA B 1 88 ? -16.016 3.014 12.172 1 97.06 88 ALA B CA 1
ATOM 1766 C C . ALA B 1 88 ? -15.211 4.293 11.945 1 97.06 88 ALA B C 1
ATOM 1768 O O . ALA B 1 88 ? -15.234 4.859 10.852 1 97.06 88 ALA B O 1
ATOM 1769 N N . PRO B 1 89 ? -14.539 4.797 13.008 1 96.56 89 PRO B N 1
ATOM 1770 C CA . PRO B 1 89 ? -13.648 5.941 12.812 1 96.56 89 PRO B CA 1
ATOM 1771 C C . PRO B 1 89 ? -12.5 5.645 11.852 1 96.56 89 PRO B C 1
ATOM 1773 O O . PRO B 1 89 ? -12 4.516 11.805 1 96.56 89 PRO B O 1
ATOM 1776 N N . ILE B 1 90 ? -12.102 6.625 11.094 1 96.56 90 ILE B N 1
ATOM 1777 C CA . ILE B 1 90 ? -11.008 6.504 10.141 1 96.56 90 ILE B CA 1
ATOM 1778 C C . ILE B 1 90 ? -9.75 6.016 10.867 1 96.56 90 ILE B C 1
ATOM 1780 O O . ILE B 1 90 ? -8.969 5.242 10.305 1 96.56 90 ILE B O 1
ATOM 1784 N N . THR B 1 91 ? -9.562 6.441 12.133 1 96.06 91 THR B N 1
ATOM 1785 C CA . THR B 1 91 ? -8.398 6.023 12.906 1 96.06 91 THR B CA 1
ATOM 1786 C C . THR B 1 91 ? -8.391 4.512 13.102 1 96.06 91 THR B C 1
ATOM 1788 O O . THR B 1 91 ? -7.328 3.889 13.125 1 96.06 91 THR B O 1
ATOM 1791 N N . GLU B 1 92 ? -9.523 3.932 13.188 1 96.75 92 GLU B N 1
ATOM 1792 C CA . GLU B 1 92 ? -9.617 2.479 13.281 1 96.75 92 GLU B CA 1
ATOM 1793 C C . GLU B 1 92 ? -9.195 1.815 11.969 1 96.75 92 GLU B C 1
ATOM 1795 O O . GLU B 1 92 ? -8.539 0.774 11.977 1 96.75 92 GLU B O 1
ATOM 1800 N N . ALA B 1 93 ? -9.648 2.412 10.875 1 97.44 93 ALA B N 1
ATOM 1801 C CA . ALA B 1 93 ? -9.234 1.907 9.57 1 97.44 93 ALA B CA 1
ATOM 1802 C C . ALA B 1 93 ? -7.719 1.933 9.43 1 97.44 93 ALA B C 1
ATOM 1804 O O . ALA B 1 93 ? -7.113 0.95 8.992 1 97.44 93 ALA B O 1
ATOM 1805 N N . ILE B 1 94 ? -7.129 3.006 9.859 1 97.06 94 ILE B N 1
ATOM 1806 C CA . ILE B 1 94 ? -5.68 3.174 9.789 1 97.06 94 ILE B CA 1
ATOM 1807 C C . ILE B 1 94 ? -4.992 2.111 10.648 1 97.06 94 ILE B C 1
ATOM 1809 O O . ILE B 1 94 ? -4.062 1.447 10.188 1 97.06 94 ILE B O 1
ATOM 1813 N N . GLN B 1 95 ? -5.508 1.938 11.82 1 96.56 95 GLN B N 1
ATOM 1814 C CA . GLN B 1 95 ? -4.934 0.955 12.734 1 96.56 95 GLN B CA 1
ATOM 1815 C C . GLN B 1 95 ? -5.055 -0.457 12.164 1 96.56 95 GLN B C 1
ATOM 1817 O O . GLN B 1 95 ? -4.117 -1.253 12.266 1 96.56 95 GLN B O 1
ATOM 1822 N N . THR B 1 96 ? -6.145 -0.754 11.648 1 96.25 96 THR B N 1
ATOM 1823 C CA . THR B 1 96 ? -6.391 -2.072 11.078 1 96.25 96 THR B CA 1
ATOM 1824 C C . THR B 1 96 ? -5.441 -2.344 9.914 1 96.25 96 THR B C 1
ATOM 1826 O O . THR B 1 96 ? -4.844 -3.418 9.828 1 96.25 96 THR B O 1
ATOM 1829 N N . MET B 1 97 ? -5.246 -1.35 9.023 1 94.12 97 MET B N 1
ATOM 1830 C CA . MET B 1 97 ? -4.352 -1.489 7.879 1 94.12 97 MET B CA 1
ATOM 1831 C C . MET B 1 97 ? -2.912 -1.687 8.336 1 94.12 97 MET B C 1
ATOM 1833 O O . MET B 1 97 ? -2.191 -2.52 7.785 1 94.12 97 MET B O 1
ATOM 1837 N N . ARG B 1 98 ? -2.594 -0.99 9.344 1 90.62 98 ARG B N 1
ATOM 1838 C CA . ARG B 1 98 ? -1.238 -1.098 9.875 1 90.62 98 ARG B CA 1
ATOM 1839 C C . ARG B 1 98 ? -1.01 -2.463 10.516 1 90.62 98 ARG B C 1
ATOM 1841 O O . ARG B 1 98 ? -0 -3.117 10.25 1 90.62 98 ARG B O 1
ATOM 1848 N N . LYS B 1 99 ? -1.924 -2.824 11.305 1 91.5 99 LYS B N 1
ATOM 1849 C CA . LYS B 1 99 ? -1.832 -4.082 12.047 1 91.5 99 LYS B CA 1
ATOM 1850 C C . LYS B 1 99 ? -1.72 -5.27 11.094 1 91.5 99 LYS B C 1
ATOM 1852 O O . LYS B 1 99 ? -0.901 -6.168 11.312 1 91.5 99 LYS B O 1
ATOM 1857 N N . HIS B 1 100 ? -2.451 -5.227 10.07 1 89 100 HIS B N 1
ATOM 1858 C CA . HIS B 1 100 ? -2.529 -6.375 9.172 1 89 100 HIS B CA 1
ATOM 1859 C C . HIS B 1 100 ? -1.661 -6.172 7.934 1 89 100 HIS B C 1
ATOM 1861 O O . HIS B 1 100 ? -1.566 -7.059 7.086 1 89 100 HIS B O 1
ATOM 1867 N N . LYS B 1 101 ? -1.055 -5.004 7.754 1 84.44 101 LYS B N 1
ATOM 1868 C CA . LYS B 1 101 ? -0.171 -4.676 6.641 1 84.44 101 LYS B CA 1
ATOM 1869 C C . LYS B 1 101 ? -0.901 -4.797 5.305 1 84.44 101 LYS B C 1
ATOM 1871 O O . LYS B 1 101 ? -0.409 -5.438 4.379 1 84.44 101 LYS B O 1
ATOM 1876 N N . ILE B 1 102 ? -2.084 -4.23 5.273 1 87.62 102 ILE B N 1
ATOM 1877 C CA . ILE B 1 102 ? -2.889 -4.23 4.059 1 87.62 102 ILE B CA 1
ATOM 1878 C C . ILE B 1 102 ? -3.182 -2.793 3.633 1 87.62 102 ILE B C 1
ATOM 1880 O O . ILE B 1 102 ? -3.111 -1.872 4.449 1 87.62 102 ILE B O 1
ATOM 1884 N N . ASN B 1 103 ? -3.529 -2.588 2.373 1 88.56 103 ASN B N 1
ATOM 1885 C CA . ASN B 1 103 ? -3.688 -1.244 1.829 1 88.56 103 ASN B CA 1
ATOM 1886 C C . ASN B 1 103 ? -5.148 -0.937 1.508 1 88.56 103 ASN B C 1
ATOM 1888 O O . ASN B 1 103 ? -5.461 0.136 0.99 1 88.56 103 ASN B O 1
ATOM 1892 N N . SER B 1 104 ? -5.973 -1.865 1.792 1 90.56 104 SER B N 1
ATOM 1893 C CA . SER B 1 104 ? -7.395 -1.65 1.54 1 90.56 104 SER B CA 1
ATOM 1894 C C . SER B 1 104 ? -8.258 -2.457 2.506 1 90.56 104 SER B C 1
ATOM 1896 O O . SER B 1 104 ? -7.832 -3.508 2.994 1 90.56 104 SER B O 1
ATOM 1898 N N . LEU B 1 105 ? -9.383 -1.929 2.779 1 93.81 105 LEU B N 1
ATOM 1899 C CA . LEU B 1 105 ? -10.383 -2.564 3.629 1 93.81 105 LEU B CA 1
ATOM 1900 C C . LEU B 1 105 ? -11.758 -2.521 2.977 1 93.81 105 LEU B C 1
ATOM 1902 O O . LEU B 1 105 ? -12.328 -1.444 2.791 1 93.81 105 LEU B O 1
ATOM 1906 N N . PRO B 1 106 ? -12.297 -3.699 2.619 1 93.94 106 PRO B N 1
ATOM 1907 C CA . PRO B 1 106 ? -13.711 -3.684 2.25 1 93.94 106 PRO B CA 1
ATOM 1908 C C . PRO B 1 106 ? -14.609 -3.184 3.377 1 93.94 106 PRO B C 1
ATOM 1910 O O . PRO B 1 106 ? -14.367 -3.488 4.547 1 93.94 106 PRO B O 1
ATOM 1913 N N . VAL B 1 107 ? -15.531 -2.365 3.016 1 96.25 107 VAL B N 1
ATOM 1914 C CA . VAL B 1 107 ? -16.484 -1.843 3.984 1 96.25 107 VAL B CA 1
ATOM 1915 C C . VAL B 1 107 ? -17.781 -2.66 3.926 1 96.25 107 VAL B C 1
ATOM 1917 O O . VAL B 1 107 ? -18.422 -2.748 2.875 1 96.25 107 VAL B O 1
ATOM 1920 N N . VAL B 1 108 ? -18.094 -3.254 5.059 1 95.25 108 VAL B N 1
ATOM 1921 C CA . VAL B 1 108 ? -19.219 -4.184 5.113 1 95.25 108 VAL B CA 1
ATOM 1922 C C . VAL B 1 108 ? -20.219 -3.73 6.176 1 95.25 108 VAL B C 1
ATOM 1924 O O . VAL B 1 108 ? -19.812 -3.326 7.273 1 95.25 108 VAL B O 1
ATOM 1927 N N . GLU B 1 109 ? -21.422 -3.67 5.734 1 94.56 109 GLU B N 1
ATOM 1928 C CA . GLU B 1 109 ? -22.531 -3.373 6.621 1 94.56 109 GLU B CA 1
ATOM 1929 C C . GLU B 1 109 ? -23.609 -4.461 6.543 1 94.56 109 GLU B C 1
ATOM 1931 O O . GLU B 1 109 ? -24.125 -4.746 5.465 1 94.56 109 GLU B O 1
ATOM 1936 N N . ASN B 1 110 ? -23.906 -5.066 7.676 1 91.69 110 ASN B N 1
ATOM 1937 C CA . ASN B 1 110 ? -24.906 -6.133 7.707 1 91.69 110 ASN B CA 1
ATOM 1938 C C . ASN B 1 110 ? -24.578 -7.227 6.691 1 91.69 110 ASN B C 1
ATOM 1940 O O . ASN B 1 110 ? -25.438 -7.609 5.895 1 91.69 110 ASN B O 1
ATOM 1944 N N . GLU B 1 111 ? -23.312 -7.602 6.586 1 87.81 111 GLU B N 1
ATOM 1945 C CA . GLU B 1 111 ? -22.797 -8.703 5.773 1 87.81 111 GLU B CA 1
ATOM 1946 C C . GLU B 1 111 ? -22.828 -8.344 4.289 1 87.81 111 GLU B C 1
ATOM 1948 O O . GLU B 1 111 ? -22.594 -9.211 3.438 1 87.81 111 GLU B O 1
ATOM 1953 N N . GLN B 1 112 ? -23.062 -7.102 4.008 1 91 112 GLN B N 1
ATOM 1954 C CA . GLN B 1 112 ? -23.078 -6.645 2.623 1 91 112 GLN B CA 1
ATOM 1955 C C . GLN B 1 112 ? -21.906 -5.695 2.348 1 91 112 GLN B C 1
ATOM 1957 O O . GLN B 1 112 ? -21.594 -4.84 3.176 1 91 112 GLN B O 1
ATOM 1962 N N . LEU B 1 113 ? -21.344 -5.93 1.211 1 93.5 113 LEU B N 1
ATOM 1963 C CA . LEU B 1 113 ? -20.281 -5.027 0.774 1 93.5 113 LEU B CA 1
ATOM 1964 C C . LEU B 1 113 ? -20.859 -3.676 0.363 1 93.5 113 LEU B C 1
ATOM 1966 O O . LEU B 1 113 ? -21.672 -3.596 -0.558 1 93.5 113 LEU B O 1
ATOM 1970 N N . VAL B 1 114 ? -20.453 -2.596 1.056 1 94.38 114 VAL B N 1
ATOM 1971 C CA . VAL B 1 114 ? -21.047 -1.298 0.761 1 94.38 114 VAL B CA 1
ATOM 1972 C C . VAL B 1 114 ? -19.984 -0.341 0.238 1 94.38 114 VAL B C 1
ATOM 1974 O O . VAL B 1 114 ? -20.297 0.775 -0.185 1 94.38 114 VAL B O 1
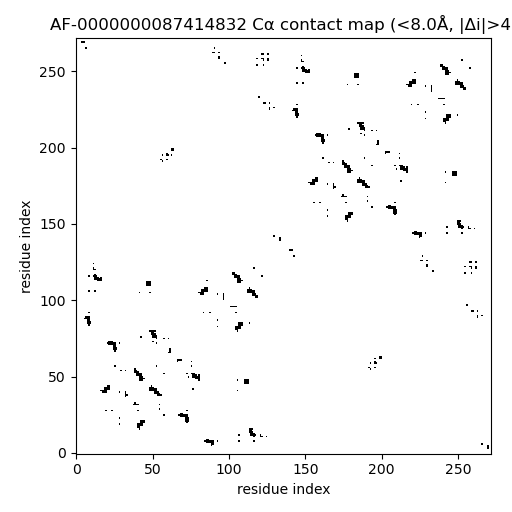ATOM 1977 N N . GLY B 1 115 ? -18.734 -0.704 0.269 1 94.06 115 GLY B N 1
ATOM 1978 C CA . GLY B 1 115 ? -17.656 0.147 -0.229 1 94.06 115 GLY B CA 1
ATOM 1979 C C . GLY B 1 115 ? -16.281 -0.425 0.016 1 94.06 115 GLY B C 1
ATOM 1980 O O . GLY B 1 115 ? -16.141 -1.604 0.348 1 94.06 115 GLY B O 1
ATOM 1981 N N . ILE B 1 116 ? -15.32 0.416 -0.267 1 94.06 116 ILE B N 1
ATOM 1982 C CA . ILE B 1 116 ? -13.93 0.063 -0.008 1 94.06 116 ILE B CA 1
ATOM 1983 C C . ILE B 1 116 ? -13.141 1.312 0.385 1 94.06 116 ILE B C 1
ATOM 1985 O O . ILE B 1 116 ? -13.367 2.393 -0.164 1 94.06 116 ILE B O 1
ATOM 1989 N N . ILE B 1 117 ? -12.391 1.147 1.419 1 95.69 117 ILE B N 1
ATOM 1990 C CA . ILE B 1 117 ? -11.492 2.246 1.766 1 95.69 117 ILE B CA 1
ATOM 1991 C C . ILE B 1 117 ? -10.039 1.804 1.588 1 95.69 117 ILE B C 1
ATOM 1993 O O . ILE B 1 117 ? -9.656 0.715 2.023 1 95.69 117 ILE B O 1
ATOM 1997 N N . THR B 1 118 ? -9.289 2.652 0.896 1 93.81 118 THR B N 1
ATOM 1998 C CA . THR B 1 118 ? -7.914 2.309 0.568 1 93.81 118 THR B CA 1
ATOM 1999 C C . THR B 1 118 ? -6.945 3.342 1.143 1 93.81 118 THR B C 1
ATOM 2001 O O . THR B 1 118 ? -7.367 4.418 1.576 1 93.81 118 THR B O 1
ATOM 2004 N N . VAL B 1 119 ? -5.73 2.904 1.148 1 94.06 119 VAL B N 1
A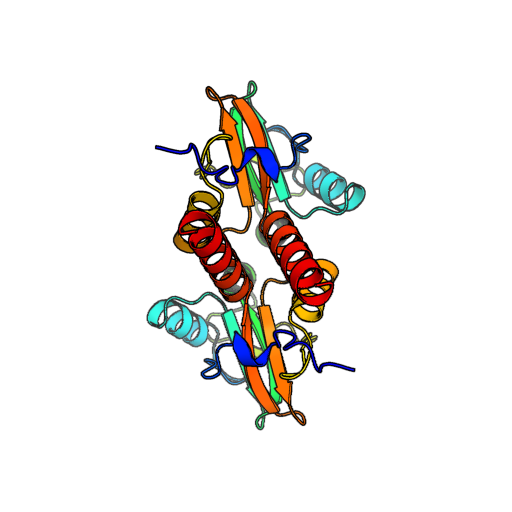TOM 2005 C CA . VAL B 1 119 ? -4.68 3.816 1.594 1 94.06 119 VAL B CA 1
ATOM 2006 C C . VAL B 1 119 ? -4.707 5.086 0.748 1 94.06 119 VAL B C 1
ATOM 2008 O O . VAL B 1 119 ? -4.453 6.184 1.254 1 94.06 119 VAL B O 1
ATOM 2011 N N . VAL B 1 120 ? -5.051 4.93 -0.502 1 92.19 120 VAL B N 1
ATOM 2012 C CA . VAL B 1 120 ? -5.113 6.07 -1.41 1 92.19 120 VAL B CA 1
ATOM 2013 C C . VAL B 1 120 ? -6.152 7.07 -0.914 1 92.19 120 VAL B C 1
ATOM 2015 O O . VAL B 1 120 ? -5.914 8.281 -0.918 1 92.19 120 VAL B O 1
ATOM 2018 N N . ASP B 1 121 ? -7.238 6.652 -0.507 1 93.75 121 ASP B N 1
ATOM 2019 C CA . ASP B 1 121 ? -8.273 7.508 0.057 1 93.75 121 ASP B CA 1
ATOM 2020 C C . ASP B 1 121 ? -7.746 8.305 1.25 1 93.75 121 ASP B C 1
ATOM 2022 O O . ASP B 1 121 ? -8.016 9.5 1.379 1 93.75 121 ASP B O 1
ATOM 2026 N N . LEU B 1 122 ? -7.074 7.559 2.072 1 96.31 122 LEU B N 1
ATOM 2027 C CA . LEU B 1 122 ? -6.555 8.164 3.295 1 96.31 122 LEU B CA 1
ATOM 2028 C C . LEU B 1 122 ? -5.473 9.188 2.977 1 96.31 122 LEU B C 1
ATOM 2030 O O . LEU B 1 122 ? -5.426 10.258 3.586 1 96.31 122 LEU B O 1
ATOM 2034 N N . LEU B 1 123 ? -4.629 8.82 2.035 1 95.88 123 LEU B N 1
ATOM 2035 C CA . LEU B 1 123 ? -3.578 9.75 1.625 1 95.88 123 LEU B CA 1
ATOM 2036 C C . LEU B 1 123 ? -4.176 11 0.985 1 95.88 123 LEU B C 1
ATOM 2038 O O . LEU B 1 123 ? -3.639 12.094 1.143 1 95.88 123 LEU B O 1
ATOM 2042 N N . HIS B 1 124 ? -5.25 10.844 0.24 1 94.12 124 HIS B N 1
ATOM 2043 C CA . HIS B 1 124 ? -5.961 11.992 -0.318 1 94.12 124 HIS B CA 1
ATOM 2044 C C . HIS B 1 124 ? -6.445 12.93 0.782 1 94.12 124 HIS B C 1
ATOM 2046 O O . HIS B 1 124 ? -6.324 14.148 0.66 1 94.12 124 HIS B O 1
ATOM 2052 N N . GLU B 1 125 ? -7.023 12.344 1.724 1 94.5 125 GLU B N 1
ATOM 2053 C CA . GLU B 1 125 ? -7.504 13.148 2.848 1 94.5 125 GLU B CA 1
ATOM 2054 C C . GLU B 1 125 ? -6.359 13.891 3.523 1 94.5 125 GLU B C 1
ATOM 2056 O O . GLU B 1 125 ? -6.5 15.062 3.883 1 94.5 125 GLU B O 1
ATOM 2061 N N . LEU B 1 126 ? -5.273 13.18 3.77 1 94.38 126 LEU B N 1
AT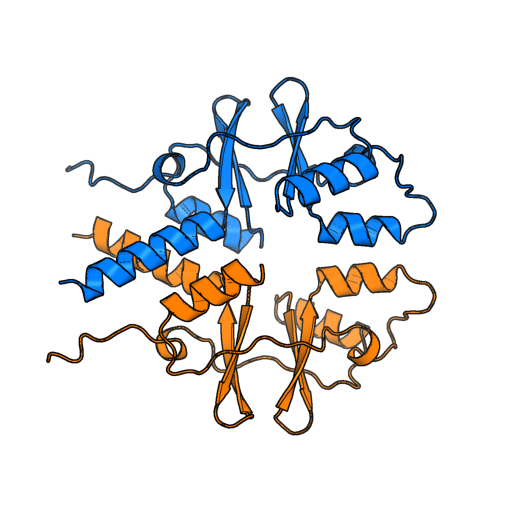OM 2062 C CA . LEU B 1 126 ? -4.109 13.828 4.367 1 94.38 126 LEU B CA 1
ATOM 2063 C C . LEU B 1 126 ? -3.633 14.992 3.504 1 94.38 126 LEU B C 1
ATOM 2065 O O . LEU B 1 126 ? -3.363 16.078 4.016 1 94.38 126 LEU B O 1
ATOM 2069 N N . ALA B 1 127 ? -3.484 14.773 2.215 1 94.12 127 ALA B N 1
ATOM 2070 C CA . ALA B 1 127 ? -3.062 15.82 1.293 1 94.12 127 ALA B CA 1
ATOM 2071 C C . ALA B 1 127 ? -3.996 17.031 1.371 1 94.12 127 ALA B C 1
ATOM 2073 O O . ALA B 1 127 ? -3.541 18.172 1.371 1 94.12 127 ALA B O 1
ATOM 2074 N N . ARG B 1 128 ? -5.254 16.734 1.373 1 92.69 128 ARG B N 1
ATOM 2075 C CA . ARG B 1 128 ? -6.254 17.797 1.473 1 92.69 128 ARG B CA 1
ATOM 2076 C C . ARG B 1 128 ? -6.055 18.625 2.74 1 92.69 128 ARG B C 1
ATOM 2078 O O . ARG B 1 128 ? -6.102 19.859 2.699 1 92.69 128 ARG B O 1
ATOM 2085 N N . ARG B 1 129 ? -5.832 18.031 3.85 1 89.75 129 ARG B N 1
ATOM 2086 C CA . ARG B 1 129 ? -5.645 18.703 5.137 1 89.75 129 ARG B CA 1
ATOM 2087 C C . ARG B 1 129 ? -4.371 19.547 5.137 1 89.75 129 ARG B C 1
ATOM 2089 O O . ARG B 1 129 ? -4.344 20.641 5.703 1 89.75 129 ARG B O 1
ATOM 2096 N N . LEU B 1 130 ? -3.373 19 4.539 1 91.25 130 LEU B N 1
ATOM 2097 C CA . LEU B 1 130 ? -2.109 19.734 4.473 1 91.25 130 LEU B CA 1
ATOM 2098 C C . LEU B 1 130 ? -2.234 20.969 3.586 1 91.25 130 LEU B C 1
ATOM 2100 O O . LEU B 1 130 ? -1.589 21.984 3.838 1 91.25 130 LEU B O 1
ATOM 2104 N N . GLU B 1 131 ? -3.016 20.797 2.541 1 87.94 131 GLU B N 1
ATOM 2105 C CA . GLU B 1 131 ? -3.252 21.922 1.651 1 87.94 131 GLU B CA 1
ATOM 2106 C C . GLU B 1 131 ? -4.059 23.016 2.348 1 87.94 131 GLU B C 1
ATOM 2108 O O . GLU B 1 131 ? -3.812 24.203 2.137 1 87.94 131 GLU B O 1
ATOM 2113 N N . ILE B 1 132 ? -4.965 22.656 3.162 1 83.12 132 ILE B N 1
ATOM 2114 C CA . ILE B 1 132 ? -5.777 23.609 3.922 1 83.12 132 ILE B CA 1
ATOM 2115 C C . ILE B 1 132 ? -4.898 24.344 4.93 1 83.12 132 ILE B C 1
ATOM 2117 O O . ILE B 1 132 ? -5.043 25.562 5.117 1 83.12 132 ILE B O 1
ATOM 2121 N N . ASP B 1 133 ? -4.012 23.594 5.566 1 81.25 133 ASP B N 1
ATOM 2122 C CA . ASP B 1 133 ? -3.098 24.188 6.527 1 81.25 133 ASP B CA 1
ATOM 2123 C C . ASP B 1 133 ? -2.227 25.25 5.867 1 81.25 133 ASP B C 1
ATOM 2125 O O . ASP B 1 133 ? -1.854 26.25 6.5 1 81.25 133 ASP B O 1
ATOM 2129 N N . GLN B 1 134 ? -1.922 25.031 4.645 1 76.25 134 GLN B N 1
ATOM 2130 C CA . GLN B 1 134 ? -1.075 25.984 3.932 1 76.25 134 GLN B CA 1
ATOM 2131 C C . GLN B 1 134 ? -1.883 27.188 3.447 1 76.25 134 GLN B C 1
ATOM 2133 O O . GLN B 1 134 ? -1.325 28.266 3.201 1 76.25 134 GLN B O 1
ATOM 2138 N N . ALA B 1 135 ? -3.09 26.969 3.104 1 71.5 135 ALA B N 1
ATOM 2139 C CA . ALA B 1 135 ? -3.943 28.062 2.629 1 71.5 135 ALA B CA 1
ATOM 2140 C C . ALA B 1 135 ? -4.309 29.016 3.766 1 71.5 135 ALA B C 1
ATOM 2142 O O . ALA B 1 135 ? -4.625 30.172 3.529 1 71.5 135 ALA B O 1
ATOM 2143 N N . ILE B 1 136 ? -4.262 28.672 4.977 1 57.59 136 ILE B N 1
ATOM 2144 C CA . ILE B 1 136 ? -4.559 29.578 6.074 1 57.59 136 ILE B CA 1
ATOM 2145 C C . ILE B 1 136 ? -3.309 30.375 6.438 1 57.59 136 ILE B C 1
ATOM 2147 O O . ILE B 1 136 ? -2.236 29.812 6.641 1 57.59 136 ILE B O 1
#

Secondary structure (DSSP, 8-state):
-------BGGGT-BS---EE-TT-BHHHHHHHHHHHT-SEEEEEETTEEEEEEEHHHHHHHTTSTT--TTSBGGGTSB-----B-TTSBHHHHHHHHHHHT-SEEEEEETTEEEEEEEHHHHHHHHHHHHHHHHH-/-------BGGGT-BS---EE-TT-BHHHHHHHHHHHT-SEEEEEETTEEEEEEEHHHHHHHTTSTT--TTSBGGGTSB-----B-TTSBHHHHHHHHHHHT-SEEEEEETTEEEEEEEHHHHHHHHHHHHHHHHH-

Foldseek 3Di:
DPPPCQDFQLNQWAQDAAAAAQQDFQLVVVVVCVVVVHFKHFHDDPQAGQFMDGNVQSVVVCVDPVRDRNDGCNVRTGGPAAAAERGHGVVVVVVVCVVVVHFKHFHDDPRGGRGMDGVVSVVVVVVVVVVVVVVD/DPPPCQDFQLNQWAQDAAAAEQQDFQLVVVVVCVVVVHFKHFHDDPQAGQFMDGNVQSVVVCVDPVRDRNDGCNVRTGGPAAAAERGHGVVVVVVVCVVVVHFKHFHDDPRGGRGMDGVVSVVVVVVVVVVVVVVD

Organism: NCBI:txid267746

Radius of gyration: 20.05 Å; Cα contacts (8 Å, |Δi|>4): 449; chains: 2; bounding box: 53×62×43 Å

Solvent-accessible surface area (backbone atoms only — not comparable to full-atom values): 14820 Å² total; per-residue (Å²): 131,77,82,66,84,66,60,29,33,61,78,62,36,45,59,85,65,65,66,43,44,49,73,40,27,40,48,54,53,51,48,50,26,61,77,67,70,45,55,65,38,38,23,35,55,95,60,21,72,54,26,40,42,42,49,70,58,51,58,38,47,54,64,38,88,85,39,51,56,72,35,39,35,60,81,70,36,46,60,85,69,66,66,41,45,44,77,37,43,42,59,56,54,52,50,50,28,60,74,68,70,46,61,60,31,46,20,37,54,95,69,25,66,58,24,33,39,39,51,65,49,52,50,50,52,41,41,52,52,54,50,50,60,64,73,100,131,77,82,67,83,68,59,28,33,61,78,60,37,42,59,86,62,63,66,45,42,49,72,40,27,38,49,54,54,52,48,50,25,62,76,67,71,45,56,66,37,40,24,37,54,95,62,21,73,54,25,39,42,41,51,71,59,51,60,37,47,53,65,39,92,86,40,50,57,74,36,40,35,58,80,71,38,46,59,84,71,66,67,41,45,45,78,39,45,42,58,53,54,51,49,51,28,61,75,68,71,46,60,60,31,46,20,37,54,95,69,26,66,56,23,34,37,35,51,65,49,53,50,49,52,39,42,52,53,54,50,51,61,64,71,100

Sequence (272 aa):
MGDALVMRVKDLMTPDVITITPATPIQEAERIMKDRNIRRLIVVEQNKAVGIIVHREMMISLHSPTILKETPVEWIMTKNLITIAPDAPITEAIQTMRKHKINSLPVVENEQLVGIITVVDLLHELARRLEIDQAIMGDALVMRVKDLMTPDVITITPATPIQEAERIMKDRNIRRLIVVEQNKAVGIIVHREMMISLHSPTILKETPVEWIMTKNLITIAPDAPITEAIQTMRKHKINSLPVVENEQLVGIITVVDLLHELARRLEIDQAI

Nearest PDB structures (foldseek):
  2o16-assembly2_B  TM=8.933E-01  e=1.396E-13  Vibrio cholerae
  2o16-assembly1_A  TM=9.207E-01  e=6.096E-13  Vibrio cholerae
  2ef7-assembly1_A-2  TM=8.362E-01  e=1.706E-13  Sulfurisphaera tokodaii str. 7
  2rc3-assembly2_B  TM=9.191E-01  e=6.211E-11  Nitrosomonas europaea ATCC 19718
  1pbj-assembly1_A  TM=8.459E-01  e=1.012E-08  Methanothermobacter thermautotrophicus str. Delta H

InterPro domains:
  IPR000644 CBS domain [PF00571] (9-59)
  IPR000644 CBS domain [PF00571] (76-127)
  IPR000644 CBS domain [PS51371] (13-70)
  IPR000644 CBS domain [PS51371] (77-132)
  IPR000644 CBS domain [SM00116] (16-63)
  IPR000644 CBS domain [SM00116] (80-127)
  IPR046342 CBS domain superfamily [G3DSA:3.10.580.10] (4-135)
  IPR046342 CBS domain superfamily [SSF54631] (7-131)
  IPR051257 Diverse Function CBS-Domain-Containing Protein [PTHR43080] (7-128)